Protein AF-A0A6G8NKK7-F1 (afdb_monomer)

pLDDT: mean 92.58, std 7.36, range [52.47, 98.31]

Radius of gyration: 32.77 Å; Cα contacts (8 Å, |Δi|>4): 348; chains: 1; bounding box: 70×34×85 Å

Nearest PDB structures (foldseek):
  5ayv-assembly1_A  TM=3.147E-01  e=3.232E+00  Thermococcus kodakarensis KOD1
  8xaw-assembly1_H  TM=3.037E-01  e=4.715E+00  Escherichia coli
  3o5t-assembly1_A  TM=2.235E-01  e=4.092E+00  Azospirillum brasilense
  5lqd-assembly2_B  TM=2.748E-01  e=8.309E+00  Streptomyces venezuelae ATCC 10712

Structure (mmCIF, N/CA/C/O backbone):
data_AF-A0A6G8NKK7-F1
#
_entry.id   AF-A0A6G8NKK7-F1
#
loop_
_atom_site.group_PDB
_atom_site.id
_atom_site.type_symbol
_atom_site.label_atom_id
_atom_site.label_alt_id
_atom_site.label_comp_id
_atom_site.label_asym_id
_atom_site.label_entity_id
_atom_site.label_seq_id
_atom_site.pdbx_PDB_ins_code
_atom_site.Cartn_x
_atom_site.Cartn_y
_atom_site.Cartn_z
_atom_site.occupancy
_atom_site.B_iso_or_equiv
_atom_site.auth_seq_id
_atom_site.auth_comp_id
_atom_site.auth_asym_id
_atom_site.auth_atom_id
_atom_site.pdbx_PDB_model_num
ATOM 1 N N . MET A 1 1 ? -24.166 -2.920 13.922 1.00 87.62 1 MET A N 1
ATOM 2 C CA . MET A 1 1 ? -24.428 -3.828 12.788 1.00 87.62 1 MET A CA 1
ATOM 3 C C . MET A 1 1 ? -25.656 -4.654 13.113 1.00 87.62 1 MET A C 1
ATOM 5 O O . MET A 1 1 ? -25.672 -5.313 14.141 1.00 87.62 1 MET A O 1
ATOM 9 N N . TRP A 1 2 ? -26.698 -4.577 12.292 1.00 91.25 2 TRP A N 1
ATOM 10 C CA . TRP A 1 2 ? -27.877 -5.427 12.459 1.00 91.25 2 TRP A CA 1
ATOM 11 C C . TRP A 1 2 ? -27.617 -6.794 11.827 1.00 91.25 2 TRP A C 1
ATOM 13 O O . TRP A 1 2 ? -27.140 -6.845 10.697 1.00 91.25 2 TRP A O 1
ATOM 23 N N . LEU A 1 3 ? -27.925 -7.876 12.544 1.00 91.25 3 LEU A N 1
ATOM 24 C CA . LEU A 1 3 ? -27.716 -9.249 12.066 1.00 91.25 3 LEU A CA 1
ATOM 25 C C . LEU A 1 3 ? -28.941 -9.809 11.347 1.00 91.25 3 LEU A C 1
ATOM 27 O O . LEU A 1 3 ? -28.821 -10.628 10.443 1.00 91.25 3 LEU A O 1
ATOM 31 N N . ASP A 1 4 ? -30.124 -9.369 11.762 1.00 92.25 4 ASP A N 1
ATOM 32 C CA . ASP A 1 4 ? -31.385 -9.821 11.193 1.00 92.25 4 ASP A CA 1
ATOM 33 C C . ASP A 1 4 ? -31.986 -8.761 10.247 1.00 92.25 4 ASP A C 1
ATOM 35 O O . ASP A 1 4 ? -31.618 -7.576 10.278 1.00 92.25 4 ASP A O 1
ATOM 39 N N . SER A 1 5 ? -32.945 -9.170 9.411 1.00 89.69 5 SER A N 1
ATOM 40 C CA . SER A 1 5 ? -33.712 -8.258 8.552 1.00 89.69 5 SER A CA 1
ATOM 41 C C . SER A 1 5 ? -34.546 -7.268 9.376 1.00 89.69 5 SER A C 1
ATOM 43 O O . SER A 1 5 ? -34.810 -7.474 10.561 1.00 89.69 5 SER A O 1
ATOM 45 N N . ALA A 1 6 ? -34.990 -6.179 8.744 1.00 89.75 6 ALA A N 1
ATOM 46 C CA . ALA A 1 6 ? -35.802 -5.154 9.405 1.00 89.75 6 ALA A CA 1
ATOM 47 C C . ALA A 1 6 ? -37.188 -5.652 9.869 1.00 89.75 6 ALA A C 1
ATOM 49 O O . ALA A 1 6 ? -37.829 -4.986 10.671 1.00 89.75 6 ALA A O 1
ATOM 50 N N . THR A 1 7 ? -37.646 -6.807 9.379 1.00 92.12 7 THR A N 1
ATOM 51 C CA . THR A 1 7 ? -38.979 -7.365 9.657 1.00 92.12 7 THR A CA 1
ATOM 52 C C . THR A 1 7 ? -39.020 -8.305 10.865 1.00 92.12 7 THR A C 1
ATOM 54 O O . THR A 1 7 ? -40.099 -8.758 11.234 1.00 92.12 7 THR A O 1
ATOM 57 N N . LYS A 1 8 ? -37.872 -8.648 11.464 1.00 91.00 8 LYS A N 1
ATOM 58 C CA . LYS A 1 8 ? -37.799 -9.570 12.606 1.00 91.00 8 LYS A CA 1
ATOM 59 C C . LYS A 1 8 ? -37.879 -8.812 13.934 1.00 91.00 8 LYS A C 1
ATOM 61 O O . LYS A 1 8 ? -37.201 -7.800 14.107 1.00 91.00 8 LYS A O 1
ATOM 66 N N . THR A 1 9 ? -38.649 -9.339 14.889 1.00 86.25 9 THR A N 1
ATOM 67 C CA . THR A 1 9 ? -38.815 -8.758 16.231 1.00 86.25 9 THR A CA 1
ATOM 68 C C . THR A 1 9 ? -38.711 -9.852 17.309 1.00 86.25 9 THR A C 1
ATOM 70 O O . THR A 1 9 ? -39.485 -10.805 17.248 1.00 86.25 9 THR A O 1
ATOM 73 N N . PRO A 1 10 ? -37.788 -9.745 18.289 1.00 86.69 10 PRO A N 1
ATOM 74 C CA . PRO A 1 10 ? -36.736 -8.733 18.395 1.00 86.69 10 PRO A CA 1
ATOM 75 C C . PRO A 1 10 ? -35.650 -8.911 17.324 1.00 86.69 10 PRO A C 1
ATOM 77 O O . PRO A 1 10 ? -35.399 -10.015 16.834 1.00 86.69 10 PRO A O 1
ATOM 80 N N . ARG A 1 11 ? -35.004 -7.805 16.949 1.00 90.00 11 ARG A N 1
ATOM 81 C CA . ARG A 1 11 ? -33.947 -7.788 15.935 1.00 90.00 11 ARG A CA 1
ATOM 82 C C . ARG A 1 11 ? -32.580 -7.887 16.607 1.00 90.00 11 ARG A C 1
ATOM 84 O O . ARG A 1 11 ? -32.251 -7.045 17.437 1.00 90.00 11 ARG A O 1
ATOM 91 N N . ARG A 1 12 ? -31.763 -8.869 16.221 1.00 94.06 12 ARG A N 1
ATOM 92 C CA . ARG A 1 12 ? -30.409 -9.021 16.775 1.00 94.06 12 ARG A CA 1
ATOM 93 C C . ARG A 1 12 ? -29.417 -8.056 16.142 1.00 94.06 12 ARG A C 1
ATOM 95 O O . ARG A 1 12 ? -29.517 -7.722 14.953 1.00 94.06 12 ARG A O 1
ATOM 102 N N . TRP A 1 13 ? -28.435 -7.632 16.931 1.00 94.88 13 TRP A N 1
ATOM 103 C CA . TRP A 1 13 ? -27.443 -6.650 16.517 1.00 94.88 13 TRP A CA 1
ATOM 104 C C . TRP A 1 13 ? -26.155 -6.728 17.333 1.00 94.88 13 TRP A C 1
ATOM 106 O O . TRP A 1 13 ? -26.128 -7.249 18.440 1.00 94.88 13 TRP A O 1
ATOM 116 N N . GLN A 1 14 ? -25.091 -6.176 16.760 1.00 96.19 14 GLN A N 1
ATOM 117 C CA . GLN A 1 14 ? -23.774 -6.021 17.369 1.00 96.19 14 GLN A CA 1
ATOM 118 C C . GLN A 1 14 ? -23.387 -4.542 17.383 1.00 96.19 14 GLN A C 1
ATOM 120 O O . GLN A 1 14 ? -23.687 -3.807 16.431 1.00 96.19 14 GLN A O 1
ATOM 125 N N . LEU A 1 15 ? -22.681 -4.099 18.417 1.00 95.94 15 LEU A N 1
ATOM 126 C CA . LEU A 1 15 ? -22.205 -2.727 18.562 1.00 95.94 15 LEU A CA 1
ATOM 127 C C . LEU A 1 15 ? -20.682 -2.684 18.397 1.00 95.94 15 LEU A C 1
ATOM 129 O O . LEU A 1 15 ? -19.962 -3.394 19.087 1.00 95.94 15 LEU A O 1
ATOM 133 N N . TYR A 1 16 ? -20.194 -1.825 17.500 1.00 95.12 16 TYR A N 1
ATOM 134 C CA . TYR A 1 16 ? -18.773 -1.485 17.385 1.00 95.12 16 TYR A CA 1
ATOM 135 C C . TYR A 1 16 ? -18.597 -0.015 17.764 1.00 95.12 16 TYR A C 1
ATOM 137 O O . TYR A 1 16 ? -19.047 0.875 17.042 1.00 95.12 16 TYR A O 1
ATOM 145 N N . GLN A 1 17 ? -18.003 0.241 18.927 1.00 93.69 17 GLN A N 1
ATOM 146 C CA . GLN A 1 17 ? -17.766 1.586 19.436 1.00 93.69 17 GLN A CA 1
ATOM 147 C C . GLN A 1 17 ? -16.405 2.076 18.946 1.00 93.69 17 GLN A C 1
ATOM 149 O O . GLN A 1 17 ? -15.376 1.711 19.511 1.00 93.69 17 GLN A O 1
ATOM 154 N N . CYS A 1 18 ? -16.412 2.931 17.923 1.00 93.00 18 CYS A N 1
ATOM 155 C CA . CYS A 1 18 ? -15.208 3.419 17.237 1.00 93.00 18 CYS A CA 1
ATOM 156 C C . CYS A 1 18 ? -14.839 4.867 17.616 1.00 93.00 18 CYS A C 1
ATOM 158 O O . CYS A 1 18 ? -14.336 5.627 16.788 1.00 93.00 18 CYS A O 1
ATOM 160 N N . LYS A 1 19 ? -15.134 5.293 18.852 1.00 90.44 19 LYS A N 1
ATOM 161 C CA . LYS A 1 19 ? -14.790 6.644 19.328 1.00 90.44 19 LYS A CA 1
ATOM 162 C C . LYS A 1 19 ? -13.274 6.846 19.344 1.00 90.44 19 LYS A C 1
ATOM 164 O O . LYS A 1 19 ? -12.515 5.983 19.782 1.00 90.44 19 LYS A O 1
ATOM 169 N N . HIS A 1 20 ? -12.836 8.026 18.912 1.00 90.50 20 HIS A N 1
ATOM 170 C CA . HIS A 1 20 ? -11.428 8.397 18.959 1.00 90.50 20 HIS A CA 1
ATOM 171 C C . HIS A 1 20 ? -11.041 8.854 20.373 1.00 90.50 20 HIS A C 1
ATOM 173 O O . HIS A 1 20 ? -11.401 9.949 20.804 1.00 90.50 20 HIS A O 1
ATOM 179 N N . TYR A 1 21 ? -10.301 8.009 21.092 1.00 89.88 21 TYR A N 1
ATOM 180 C CA . TYR A 1 21 ? -9.771 8.318 22.420 1.00 89.88 21 TYR A CA 1
ATOM 181 C C . TYR A 1 21 ? -8.320 8.804 22.339 1.00 89.88 21 TYR A C 1
ATOM 183 O O . TYR A 1 21 ? -7.502 8.253 21.612 1.00 89.88 21 TYR A O 1
ATOM 191 N N . ASP A 1 22 ? -7.997 9.827 23.120 1.00 91.38 22 ASP A N 1
ATOM 192 C CA . ASP A 1 22 ? -6.666 10.427 23.258 1.00 91.38 22 ASP A CA 1
ATOM 193 C C . ASP A 1 22 ? -5.630 9.493 23.912 1.00 91.38 22 ASP A C 1
ATOM 195 O O . ASP A 1 22 ? -4.437 9.568 23.607 1.00 91.38 22 ASP A O 1
ATOM 199 N N . ALA A 1 23 ? -6.079 8.583 24.775 1.00 93.75 23 ALA A N 1
ATOM 200 C CA . ALA A 1 23 ? -5.259 7.620 25.504 1.00 93.75 23 ALA A CA 1
ATOM 201 C C . ALA A 1 23 ? -5.848 6.201 25.434 1.00 93.75 23 ALA A C 1
ATOM 203 O O . ALA A 1 23 ? -6.926 5.988 24.874 1.00 93.75 23 ALA A O 1
ATOM 204 N N . LYS A 1 24 ? -5.137 5.227 26.024 1.00 94.31 24 LYS A N 1
ATOM 205 C CA . LYS A 1 24 ? -5.676 3.876 26.241 1.00 94.31 24 LYS A CA 1
ATOM 206 C C . LYS A 1 24 ? -7.017 3.971 26.963 1.00 94.31 24 LYS A C 1
ATOM 208 O O . LYS A 1 24 ? -7.142 4.701 27.949 1.00 94.31 24 LYS A O 1
ATOM 213 N N . LEU A 1 25 ? -8.014 3.247 26.468 1.00 95.94 25 LEU A N 1
ATOM 214 C CA . LEU A 1 25 ? -9.355 3.301 27.033 1.00 95.94 25 LEU A CA 1
ATOM 215 C C . LEU A 1 25 ? -9.384 2.556 28.372 1.00 95.94 25 LEU A C 1
ATOM 217 O O . LEU A 1 25 ? -9.119 1.360 28.426 1.00 95.94 25 LEU A O 1
ATOM 221 N N . GLY A 1 26 ? -9.698 3.276 29.445 1.00 96.19 26 GLY A N 1
ATOM 222 C CA . GLY A 1 26 ? -9.912 2.702 30.770 1.00 96.19 26 GLY A CA 1
ATOM 223 C C . GLY A 1 26 ? -11.383 2.708 31.174 1.00 96.19 26 GLY A C 1
ATOM 224 O O . GLY A 1 26 ? -12.221 3.357 30.536 1.00 96.19 26 GLY A O 1
ATOM 225 N N . LEU A 1 27 ? -11.673 2.041 32.292 1.00 96.56 27 LEU A N 1
ATOM 226 C CA . LEU A 1 27 ? -13.026 1.890 32.827 1.00 96.56 27 LEU A CA 1
ATOM 227 C C . LEU A 1 27 ? -13.727 3.235 33.089 1.00 96.56 27 LEU A C 1
ATOM 229 O O . LEU A 1 27 ? -14.928 3.344 32.885 1.00 96.56 27 LEU A O 1
ATOM 233 N N . SER A 1 28 ? -13.009 4.294 33.472 1.00 94.75 28 SER A N 1
ATOM 234 C CA . SER A 1 28 ? -13.619 5.610 33.728 1.00 94.75 28 SER A CA 1
ATOM 235 C C . SER A 1 28 ? -14.376 6.178 32.520 1.00 94.75 28 SER A C 1
ATOM 237 O O . SER A 1 28 ? -15.436 6.777 32.686 1.00 94.75 28 SER A O 1
ATOM 239 N N . LYS A 1 29 ? -13.856 5.967 31.303 1.00 95.31 29 LYS A N 1
ATOM 240 C CA . LYS A 1 29 ? -14.503 6.383 30.049 1.00 95.31 29 LYS A CA 1
ATOM 241 C C . LYS A 1 29 ? -15.397 5.277 29.483 1.00 95.31 29 LYS A C 1
ATOM 243 O O . LYS A 1 29 ? -16.482 5.574 28.995 1.00 95.31 29 LYS A O 1
ATOM 248 N N . ALA A 1 30 ? -14.961 4.017 29.540 1.00 96.56 30 ALA A N 1
ATOM 249 C CA . ALA A 1 30 ? -15.725 2.893 28.996 1.00 96.56 30 ALA A CA 1
ATOM 250 C C . ALA A 1 30 ? -17.005 2.604 29.794 1.00 96.56 30 ALA A C 1
ATOM 252 O O . ALA A 1 30 ? -18.051 2.355 29.201 1.00 96.56 30 ALA A O 1
ATOM 253 N N . GLY A 1 31 ? -16.947 2.725 31.121 1.00 97.06 31 GLY A N 1
ATOM 254 C CA . GLY A 1 31 ? -18.070 2.525 32.035 1.00 97.06 31 GLY A CA 1
ATOM 255 C C . GLY A 1 31 ? -19.242 3.461 31.752 1.00 97.06 31 GLY A C 1
ATOM 256 O O . GLY A 1 31 ? -20.386 3.040 31.850 1.00 97.06 31 GLY A O 1
ATOM 257 N N . ILE A 1 32 ? -18.992 4.686 31.272 1.00 96.62 32 ILE A N 1
ATOM 258 C CA . ILE A 1 32 ? -20.057 5.599 30.817 1.00 96.62 32 ILE A CA 1
ATOM 259 C C . ILE A 1 32 ? -20.840 4.988 29.648 1.00 96.62 32 ILE A C 1
ATOM 261 O O . ILE A 1 32 ? -22.063 5.093 29.585 1.00 96.62 32 ILE A O 1
ATOM 265 N N . GLU A 1 33 ? -20.146 4.354 28.706 1.00 96.88 33 GLU A N 1
ATOM 266 C CA . GLU A 1 33 ? -20.772 3.743 27.534 1.00 96.88 33 GLU A CA 1
ATOM 267 C C . GLU A 1 33 ? -21.477 2.426 27.889 1.00 96.88 33 GLU A C 1
ATOM 269 O O . GLU A 1 33 ? -22.580 2.183 27.405 1.00 96.88 33 GLU A O 1
ATOM 274 N N . ILE A 1 34 ? -20.910 1.633 28.805 1.00 97.81 34 ILE A N 1
ATOM 275 C CA . ILE A 1 34 ? -21.566 0.442 29.373 1.00 97.81 34 ILE A CA 1
ATOM 276 C C . ILE A 1 34 ? -22.843 0.847 30.124 1.00 97.81 34 ILE A C 1
ATOM 278 O O . ILE A 1 34 ? -23.904 0.272 29.893 1.00 97.81 34 ILE A O 1
ATOM 282 N N . ALA A 1 35 ? -22.778 1.878 30.971 1.00 97.69 35 ALA A N 1
ATOM 283 C CA . ALA A 1 35 ? -23.917 2.371 31.745 1.00 97.69 35 ALA A CA 1
ATOM 284 C C . ALA A 1 35 ? -25.077 2.825 30.847 1.00 97.69 35 ALA A C 1
ATOM 286 O O . ALA A 1 35 ? -26.237 2.575 31.173 1.00 97.69 35 ALA A O 1
ATOM 287 N N . LYS A 1 36 ? -24.779 3.427 29.686 1.00 96.94 36 LYS A N 1
ATOM 288 C CA . LYS A 1 36 ? -25.793 3.747 28.671 1.00 96.94 36 LYS A CA 1
ATOM 289 C C . LYS A 1 36 ? -26.481 2.491 28.152 1.00 96.94 36 LYS A C 1
ATOM 291 O O . LYS A 1 36 ? -27.705 2.457 28.146 1.00 96.94 36 LYS A O 1
ATOM 296 N N . VAL A 1 37 ? -25.730 1.460 27.763 1.00 97.06 37 VAL A N 1
ATOM 297 C CA . VAL A 1 37 ? -26.322 0.194 27.291 1.00 97.06 37 VAL A CA 1
ATOM 298 C C . VAL A 1 37 ? -27.226 -0.414 28.362 1.00 97.06 37 VAL A C 1
ATOM 300 O O . VAL A 1 37 ? -28.365 -0.773 28.073 1.00 97.06 37 VAL A O 1
ATOM 303 N N . LEU A 1 38 ? -26.761 -0.472 29.610 1.00 97.88 38 LEU A N 1
ATOM 304 C CA . LEU A 1 38 ? -27.530 -1.025 30.726 1.00 97.88 38 LEU A CA 1
ATOM 305 C C . LEU A 1 38 ? -28.823 -0.237 30.980 1.00 97.88 38 LEU A C 1
ATOM 307 O O . LEU A 1 38 ? -29.886 -0.832 31.124 1.00 97.88 38 LEU A O 1
ATOM 311 N N . TYR A 1 39 ? -28.755 1.094 30.981 1.00 97.81 39 TYR A N 1
ATOM 312 C CA . TYR A 1 39 ? -29.924 1.943 31.208 1.00 97.81 39 TYR A CA 1
ATOM 313 C C . TYR A 1 39 ? -30.940 1.876 30.059 1.00 97.81 39 TYR A C 1
ATOM 315 O O . TYR A 1 39 ? -32.130 1.684 30.293 1.00 97.81 39 TYR A O 1
ATOM 323 N N . TYR A 1 40 ? -30.490 1.994 28.811 1.00 96.94 40 TYR A N 1
ATOM 324 C CA . TYR A 1 40 ? -31.402 2.016 27.666 1.00 96.94 40 TYR A CA 1
ATOM 325 C C . TYR A 1 40 ? -32.021 0.643 27.367 1.00 96.94 40 TYR A C 1
ATOM 327 O O . TYR A 1 40 ? -33.151 0.569 26.890 1.00 96.94 40 TYR A O 1
ATOM 335 N N . THR A 1 41 ? -31.333 -0.448 27.717 1.00 96.56 41 THR A N 1
ATOM 336 C CA . THR A 1 41 ? -31.940 -1.790 27.695 1.00 96.56 41 THR A CA 1
ATOM 337 C C . THR A 1 41 ? -32.922 -2.001 28.846 1.00 96.56 41 THR A C 1
ATOM 339 O O . THR A 1 41 ? -33.916 -2.695 28.661 1.00 96.56 41 THR A O 1
ATOM 342 N N . HIS A 1 42 ? -32.695 -1.376 30.007 1.00 97.31 42 HIS A N 1
ATOM 343 C CA . HIS A 1 42 ? -33.618 -1.425 31.143 1.00 97.31 42 HIS A CA 1
ATOM 344 C C . HIS A 1 42 ? -34.960 -0.744 30.838 1.00 97.31 42 HIS A C 1
ATOM 346 O O . HIS A 1 42 ? -36.010 -1.302 31.145 1.00 97.31 42 HIS A O 1
ATOM 352 N N . ILE A 1 43 ? -34.939 0.433 30.202 1.00 96.44 43 ILE A N 1
ATOM 353 C CA . ILE A 1 43 ? -36.171 1.164 29.851 1.00 96.44 43 ILE A CA 1
ATOM 354 C C . ILE A 1 43 ? -36.845 0.647 28.570 1.00 96.44 43 ILE A C 1
ATOM 356 O O . ILE A 1 43 ? -37.926 1.111 28.219 1.00 96.44 43 ILE A O 1
ATOM 360 N N . GLY A 1 44 ? -36.223 -0.312 27.876 1.00 94.12 44 GLY A N 1
ATOM 361 C CA . GLY A 1 44 ? -36.784 -0.950 26.684 1.00 94.12 44 GLY A CA 1
ATOM 362 C C . GLY A 1 44 ? -36.612 -0.172 25.375 1.00 94.12 44 GLY A C 1
ATOM 363 O O . GLY A 1 44 ? -37.268 -0.517 24.395 1.00 94.12 44 GLY A O 1
ATOM 364 N N . ASP A 1 45 ? -35.725 0.828 25.322 1.00 93.44 45 ASP A N 1
ATOM 365 C CA . ASP A 1 45 ? -35.450 1.599 24.095 1.00 93.44 45 ASP A CA 1
ATOM 366 C C . ASP A 1 45 ? -34.841 0.715 22.993 1.00 93.44 45 ASP A C 1
ATOM 368 O O . ASP A 1 45 ? -35.098 0.909 21.803 1.00 93.44 45 ASP A O 1
ATOM 372 N N . TYR A 1 46 ? -34.028 -0.272 23.381 1.00 92.00 46 TYR A N 1
ATOM 373 C CA . TYR A 1 46 ? -33.514 -1.307 22.487 1.00 92.00 46 TYR A CA 1
ATOM 374 C C . TYR A 1 46 ? -33.177 -2.598 23.238 1.00 92.00 46 TYR A C 1
ATOM 376 O O . TYR A 1 46 ? -32.976 -2.609 24.451 1.00 92.00 46 TYR A O 1
ATOM 384 N N . THR A 1 47 ? -33.091 -3.707 22.501 1.00 94.06 47 THR A N 1
ATOM 385 C CA . THR A 1 47 ? -32.702 -5.005 23.065 1.00 94.06 47 THR A CA 1
ATOM 386 C C . THR A 1 47 ? -31.202 -5.066 23.353 1.00 94.06 47 THR A C 1
ATOM 388 O O . THR A 1 47 ? -30.431 -4.399 22.657 1.00 94.06 47 THR A O 1
ATOM 391 N N . PRO A 1 48 ? -30.754 -5.897 24.312 1.00 95.81 48 PRO A N 1
ATOM 392 C CA . PRO A 1 48 ? -29.332 -6.164 24.508 1.00 95.81 48 PRO A CA 1
ATOM 393 C C . PRO A 1 48 ? -28.640 -6.582 23.195 1.00 95.81 48 PRO A C 1
ATOM 395 O O . PRO A 1 48 ? -29.246 -7.307 22.398 1.00 95.81 48 PRO A O 1
ATOM 398 N N . PRO A 1 49 ? -27.413 -6.099 22.927 1.00 96.81 49 PRO A N 1
ATOM 399 C CA . PRO A 1 49 ? -26.644 -6.530 21.766 1.00 96.81 49 PRO A CA 1
ATOM 400 C C . PRO A 1 49 ? -26.121 -7.959 21.960 1.00 96.81 49 PRO A C 1
ATOM 402 O O . PRO A 1 49 ? -25.826 -8.368 23.076 1.00 96.81 49 PRO A O 1
ATOM 405 N N . GLU A 1 50 ? -25.916 -8.680 20.858 1.00 97.00 50 GLU A N 1
ATOM 406 C CA . GLU A 1 50 ? -25.234 -9.986 20.852 1.00 97.00 50 GLU A CA 1
ATOM 407 C C . GLU A 1 50 ? -23.747 -9.843 21.203 1.00 97.00 50 GLU A C 1
ATOM 409 O O . GLU A 1 50 ? -23.136 -10.736 21.776 1.00 97.00 50 GLU A O 1
ATOM 414 N N . SER A 1 51 ? -23.150 -8.710 20.829 1.00 97.00 51 SER A N 1
ATOM 415 C CA . SER A 1 51 ? -21.773 -8.369 21.172 1.00 97.00 51 SER A CA 1
ATOM 416 C C . SER A 1 51 ? -21.565 -6.858 21.138 1.00 97.00 51 SER A C 1
ATOM 418 O O . SER A 1 51 ? -22.127 -6.151 20.295 1.00 97.00 51 SER A O 1
ATOM 420 N N . TYR A 1 52 ? -20.705 -6.362 22.016 1.00 97.62 52 TYR A N 1
ATOM 421 C CA . TYR A 1 52 ? -20.272 -4.978 22.098 1.00 97.62 52 TYR A CA 1
ATOM 422 C C . TYR A 1 52 ? -18.743 -4.945 22.060 1.00 97.62 52 TYR A C 1
ATOM 424 O O . TYR A 1 52 ? -18.084 -5.373 23.001 1.00 97.62 52 TYR A O 1
ATOM 432 N N . TYR A 1 53 ? -18.175 -4.363 21.007 1.00 96.81 53 TYR A N 1
ATOM 433 C CA . TYR A 1 53 ? -16.734 -4.193 20.854 1.00 96.81 53 TYR A CA 1
ATOM 434 C C . TYR A 1 53 ? -16.316 -2.740 21.065 1.00 96.81 53 TYR A C 1
ATOM 436 O O . TYR A 1 53 ? -16.740 -1.845 20.330 1.00 96.81 53 TYR A O 1
ATOM 444 N N . PHE A 1 54 ? -15.413 -2.504 22.013 1.00 96.81 54 PHE A N 1
ATOM 445 C CA . PHE A 1 54 ? -14.612 -1.285 22.053 1.00 96.81 54 PHE A CA 1
ATOM 446 C C . PHE A 1 54 ? -13.503 -1.383 21.006 1.00 96.81 54 PHE A C 1
ATOM 448 O O . PHE A 1 54 ? -12.609 -2.218 21.123 1.00 96.81 54 PHE A O 1
ATOM 455 N N . VAL A 1 55 ? -13.557 -0.529 19.984 1.00 95.12 55 VAL A N 1
ATOM 456 C CA . VAL A 1 55 ? -12.577 -0.488 18.895 1.00 95.12 55 VAL A CA 1
ATOM 457 C C . VAL A 1 55 ? -11.726 0.762 19.070 1.00 95.12 55 VAL A C 1
ATOM 459 O O . VAL A 1 55 ? -12.188 1.877 18.825 1.00 95.12 55 VAL A O 1
ATOM 462 N N . THR A 1 56 ? -10.483 0.599 19.528 1.00 90.81 56 THR A N 1
ATOM 463 C CA . THR A 1 56 ? -9.591 1.729 19.825 1.00 90.81 56 THR A CA 1
ATOM 464 C C . THR A 1 56 ? -8.222 1.535 19.178 1.00 90.81 56 THR A C 1
ATOM 466 O O . THR A 1 56 ? -7.719 0.422 19.065 1.00 90.81 56 THR A O 1
ATOM 469 N N . HIS A 1 57 ? -7.579 2.633 18.770 1.00 88.06 57 HIS A N 1
ATOM 470 C CA . HIS A 1 57 ? -6.264 2.570 18.121 1.00 88.06 57 HIS A CA 1
ATOM 471 C C . HIS A 1 57 ? -5.098 2.404 19.115 1.00 88.06 57 HIS A C 1
ATOM 473 O O . HIS A 1 57 ? -4.022 1.962 18.727 1.00 88.06 57 HIS A O 1
ATOM 479 N N . LYS A 1 58 ? -5.297 2.743 20.400 1.00 90.38 58 LYS A N 1
ATOM 480 C CA . LYS A 1 58 ? -4.293 2.581 21.477 1.00 90.38 58 LYS A CA 1
ATOM 481 C C . LYS A 1 58 ? -4.534 1.352 22.362 1.00 90.38 58 LYS A C 1
ATOM 483 O O . LYS A 1 58 ? -3.745 1.109 23.275 1.00 90.38 58 LYS A O 1
ATOM 488 N N . GLY A 1 59 ? -5.604 0.5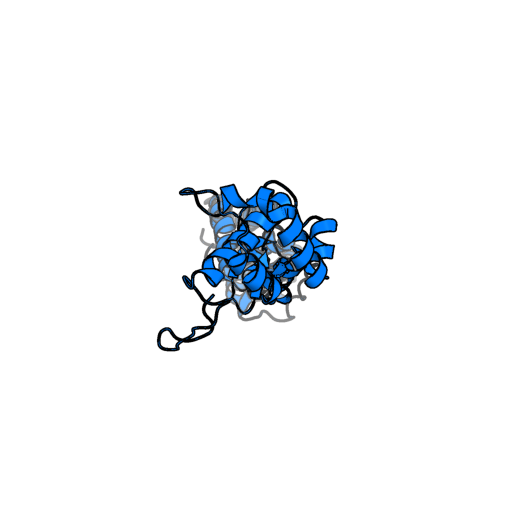98 22.115 1.00 92.38 59 GLY A N 1
ATOM 489 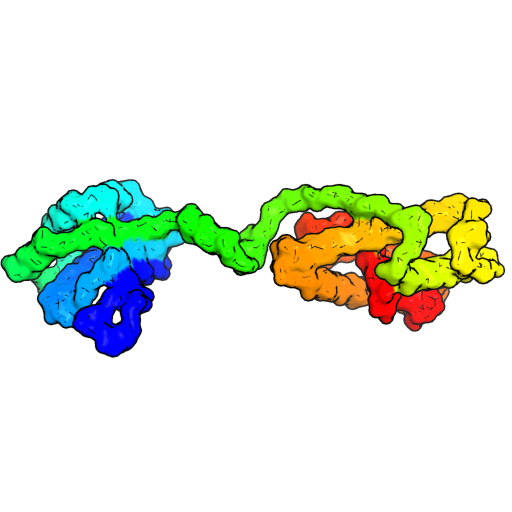C CA . GLY A 1 59 ? -6.064 -0.484 22.984 1.00 92.38 59 GLY A CA 1
ATOM 490 C C . GLY A 1 59 ? -6.745 0.017 24.264 1.00 92.38 59 GLY A C 1
ATOM 491 O O . GLY A 1 59 ? -7.111 1.195 24.400 1.00 92.38 59 GLY A O 1
ATOM 492 N N . VAL A 1 60 ? -6.922 -0.900 25.209 1.00 94.50 60 VAL A N 1
ATOM 493 C CA . VAL A 1 60 ? -7.468 -0.639 26.549 1.00 94.50 60 VAL A CA 1
ATOM 494 C C . VAL A 1 60 ? -6.364 -0.661 27.611 1.00 94.50 60 VAL A C 1
ATOM 496 O O . VAL A 1 60 ? -5.241 -1.104 27.358 1.00 94.50 60 VAL A O 1
ATOM 499 N N . THR A 1 61 ? -6.640 -0.130 28.801 1.00 96.06 61 THR A N 1
ATOM 500 C CA . THR A 1 61 ? -5.742 -0.284 29.956 1.00 96.06 61 THR A CA 1
ATOM 501 C C . THR A 1 61 ? -5.802 -1.719 30.482 1.00 96.06 61 THR A C 1
ATOM 503 O O . THR A 1 61 ? -6.871 -2.321 30.453 1.00 96.06 61 THR A O 1
ATOM 506 N N . SER A 1 62 ? -4.697 -2.253 31.017 1.00 95.50 62 SER A N 1
ATOM 507 C CA . SER A 1 62 ? -4.676 -3.627 31.555 1.00 95.50 62 SER A CA 1
ATOM 508 C C . SER A 1 62 ? -5.768 -3.878 32.603 1.00 95.50 62 SER A C 1
ATOM 510 O O . SER A 1 62 ? -6.523 -4.820 32.413 1.00 95.50 62 SER A O 1
ATOM 512 N N . PRO A 1 63 ? -6.001 -2.986 33.592 1.00 97.00 63 PRO A N 1
ATOM 513 C CA . PRO A 1 63 ? -7.084 -3.197 34.556 1.00 97.00 63 PRO A CA 1
ATOM 514 C C . PRO A 1 63 ? -8.479 -3.260 33.926 1.00 97.00 63 PRO A C 1
ATOM 516 O O . PRO A 1 63 ? -9.368 -3.909 34.459 1.00 97.00 63 PRO A O 1
ATOM 519 N N . PHE A 1 64 ? -8.702 -2.560 32.807 1.00 96.88 64 PHE A N 1
ATOM 520 C CA . PHE A 1 64 ? -9.987 -2.646 32.118 1.00 96.88 64 PHE A CA 1
ATOM 521 C C . PHE A 1 64 ? -10.084 -3.917 31.269 1.00 96.88 64 PHE A C 1
ATOM 523 O O . PHE A 1 64 ? -11.157 -4.505 31.207 1.00 96.88 64 PHE A O 1
ATOM 530 N N . GLN A 1 65 ? -8.977 -4.368 30.672 1.00 96.50 65 GLN A N 1
ATOM 531 C CA . GLN A 1 65 ? -8.922 -5.668 30.005 1.00 96.50 65 GLN A CA 1
ATOM 532 C C . GLN A 1 65 ? -9.244 -6.805 30.983 1.00 96.50 65 GLN A C 1
ATOM 534 O O . GLN A 1 65 ? -10.119 -7.608 30.685 1.00 96.50 65 GLN A O 1
ATOM 539 N N . ASP A 1 66 ? -8.646 -6.798 32.177 1.00 97.62 66 ASP A N 1
ATOM 540 C CA . ASP A 1 66 ? -8.901 -7.811 33.211 1.00 97.62 66 ASP A CA 1
ATOM 541 C C . ASP A 1 66 ? -10.392 -7.877 33.599 1.00 97.62 66 ASP A C 1
ATOM 543 O O . ASP A 1 66 ? -10.929 -8.950 33.865 1.00 97.62 66 ASP A O 1
ATOM 547 N N . LEU A 1 67 ? -11.087 -6.731 33.606 1.00 97.88 67 LEU A N 1
ATOM 548 C CA . LEU A 1 67 ? -12.531 -6.676 33.847 1.00 97.88 67 LEU A CA 1
ATOM 549 C C . LEU A 1 67 ? -13.344 -7.229 32.669 1.00 97.88 67 LEU A C 1
ATOM 551 O O . LEU A 1 67 ? -14.328 -7.925 32.897 1.00 97.88 67 LEU A O 1
ATOM 555 N N . LEU A 1 68 ? -12.955 -6.939 31.425 1.00 97.19 68 LEU A N 1
ATOM 556 C CA . LEU A 1 68 ? -13.615 -7.503 30.240 1.00 97.19 68 LEU A CA 1
ATOM 557 C C . LEU A 1 68 ? -13.465 -9.031 30.188 1.00 97.19 68 LEU A C 1
ATOM 559 O O . LEU A 1 68 ? -14.413 -9.726 29.835 1.00 97.19 68 LEU A O 1
ATOM 563 N N . ASP A 1 69 ? -12.311 -9.547 30.613 1.00 97.06 69 ASP A N 1
ATOM 564 C CA . ASP A 1 69 ? -12.031 -10.985 30.673 1.00 97.06 69 ASP A CA 1
ATOM 565 C C . ASP A 1 69 ? -12.727 -11.675 31.867 1.00 97.06 69 ASP A C 1
ATOM 567 O O . ASP A 1 69 ? -12.862 -12.900 31.892 1.00 97.06 69 ASP A O 1
ATOM 571 N N . ALA A 1 70 ? -13.222 -10.899 32.840 1.00 97.69 70 ALA A N 1
ATOM 572 C CA . ALA A 1 70 ? -13.965 -11.370 34.007 1.00 97.69 70 ALA A CA 1
ATOM 573 C C . ALA A 1 70 ? -15.346 -10.679 34.126 1.00 97.69 70 ALA A C 1
ATOM 575 O O . ALA A 1 70 ? -15.524 -9.793 34.972 1.00 97.69 70 ALA A O 1
ATOM 576 N N . PRO A 1 71 ? -16.363 -11.109 33.347 1.00 97.00 71 PRO A N 1
ATOM 577 C CA . PRO A 1 71 ? -17.672 -10.448 33.267 1.00 97.00 71 PRO A CA 1
ATOM 578 C C . PRO A 1 71 ? -18.370 -10.194 34.611 1.00 97.00 71 PRO A C 1
ATOM 580 O O . PRO A 1 71 ? -18.973 -9.139 34.808 1.00 97.00 71 PRO A O 1
ATOM 583 N N . GLU A 1 72 ? -18.264 -11.123 35.566 1.00 97.81 72 GLU A N 1
ATOM 584 C CA . GLU A 1 72 ? -18.836 -10.946 36.910 1.00 97.81 72 GLU A CA 1
ATOM 585 C C . GLU A 1 72 ? -18.116 -9.854 37.716 1.00 97.81 72 GLU A C 1
ATOM 587 O O . GLU A 1 72 ? -18.753 -9.092 38.446 1.00 97.81 72 GLU A O 1
ATOM 592 N N . SER A 1 73 ? -16.798 -9.717 37.553 1.00 97.81 73 SER A N 1
ATOM 593 C CA . SER A 1 73 ? -16.030 -8.626 38.161 1.00 97.81 73 SER A CA 1
ATOM 594 C C . SER A 1 73 ? -16.436 -7.281 37.567 1.00 97.81 73 SER A C 1
ATOM 596 O O . SER A 1 73 ? -16.684 -6.339 38.317 1.00 97.81 73 SER A O 1
ATOM 598 N N . LEU A 1 74 ? -16.589 -7.194 36.240 1.00 98.25 74 LEU A N 1
ATOM 599 C CA . LEU A 1 74 ? -17.069 -5.980 35.572 1.00 98.25 74 LEU A CA 1
ATOM 600 C C . LEU A 1 74 ? -18.479 -5.596 36.030 1.00 98.25 74 LEU A C 1
ATOM 602 O O . LEU A 1 74 ? -18.728 -4.428 36.322 1.00 98.25 74 LEU A O 1
ATOM 606 N N . LYS A 1 75 ? -19.390 -6.566 36.142 1.00 98.31 75 LYS A N 1
ATOM 607 C CA . LYS A 1 75 ? -20.748 -6.354 36.660 1.00 98.31 75 LYS A CA 1
ATOM 608 C C . LYS A 1 75 ? -20.728 -5.745 38.063 1.00 98.31 75 LYS A C 1
ATOM 610 O O . LYS A 1 75 ? -21.381 -4.728 38.304 1.00 98.31 75 LYS A O 1
ATOM 615 N N . ASN A 1 76 ? -19.958 -6.334 38.977 1.00 97.69 76 ASN A N 1
ATOM 616 C CA . ASN A 1 76 ? -19.829 -5.837 40.347 1.00 97.69 76 ASN A CA 1
ATOM 617 C C . ASN A 1 76 ? -19.215 -4.435 40.387 1.00 97.69 76 ASN A C 1
ATOM 619 O O . ASN A 1 76 ? -19.739 -3.551 41.069 1.00 97.69 76 ASN A O 1
ATOM 623 N N . GLU A 1 77 ? -18.159 -4.209 39.609 1.00 97.56 77 GLU A N 1
ATOM 624 C CA . GLU A 1 77 ? -17.493 -2.913 39.524 1.00 97.56 77 GLU A CA 1
ATOM 625 C C . GLU A 1 77 ? -18.445 -1.829 39.001 1.00 97.56 77 GLU A C 1
ATOM 627 O O . GLU A 1 77 ? -18.501 -0.736 39.563 1.00 97.56 77 GLU A O 1
ATOM 632 N N . MET A 1 78 ? -19.272 -2.135 37.994 1.00 97.88 78 MET A N 1
ATOM 633 C CA . MET A 1 78 ? -20.285 -1.212 37.468 1.00 97.88 78 MET A CA 1
ATOM 634 C C . MET A 1 78 ? -21.341 -0.830 38.511 1.00 97.88 78 MET A C 1
ATOM 636 O O . MET A 1 78 ? -21.785 0.317 38.530 1.00 97.88 78 MET A O 1
ATOM 640 N N . ILE A 1 79 ? -21.737 -1.757 39.389 1.00 97.25 79 ILE A N 1
ATOM 641 C CA . ILE A 1 79 ? -22.668 -1.474 40.493 1.00 97.25 79 ILE A CA 1
ATOM 642 C C . ILE A 1 79 ? -22.006 -0.559 41.529 1.00 97.25 79 ILE A C 1
ATOM 644 O O . ILE A 1 79 ? -22.612 0.426 41.951 1.00 97.25 79 ILE A O 1
ATOM 648 N N . VAL A 1 80 ? -20.767 -0.863 41.927 1.00 96.81 80 VAL A N 1
ATOM 649 C CA . VAL A 1 80 ? -20.013 -0.085 42.926 1.00 96.81 80 VAL A CA 1
ATOM 650 C C . VAL A 1 80 ? -19.744 1.337 42.431 1.00 96.81 80 VAL A C 1
ATOM 652 O O . VAL A 1 80 ? -19.903 2.304 43.176 1.00 96.81 80 VAL A O 1
ATOM 655 N N . THR A 1 81 ? -19.376 1.478 41.159 1.00 95.81 81 THR A N 1
ATOM 656 C CA . THR A 1 81 ? -18.956 2.752 40.560 1.00 95.81 81 THR A CA 1
ATOM 657 C C . THR A 1 81 ? -20.075 3.498 39.832 1.00 95.81 81 THR A C 1
ATOM 659 O O . THR A 1 81 ? -19.826 4.575 39.287 1.00 95.81 81 THR A O 1
ATOM 662 N N . TRP A 1 82 ? -21.322 3.007 39.876 1.00 97.25 82 TRP A N 1
ATOM 663 C CA . TRP A 1 82 ? -22.458 3.555 39.119 1.00 97.25 82 TRP A CA 1
ATOM 664 C C . TRP A 1 82 ? -22.621 5.073 39.256 1.00 97.25 82 TRP A C 1
ATOM 666 O O . TRP A 1 82 ? -22.828 5.788 38.272 1.00 97.25 82 TRP A O 1
ATOM 676 N N . ASN A 1 83 ? -22.484 5.591 40.480 1.00 94.50 83 ASN A N 1
ATOM 677 C CA . ASN A 1 83 ? -22.648 7.017 40.763 1.00 94.50 83 ASN A CA 1
ATOM 678 C C . ASN A 1 83 ? -21.676 7.895 39.956 1.00 94.50 83 ASN A C 1
ATOM 680 O O . ASN A 1 83 ? -22.056 8.998 39.560 1.00 94.50 83 ASN A O 1
ATOM 684 N N . SER A 1 84 ? -20.479 7.396 39.635 1.00 94.62 84 SER A N 1
ATOM 685 C CA . SER A 1 84 ? -19.489 8.090 38.802 1.00 94.62 84 SER A CA 1
ATOM 686 C C . SER A 1 84 ? -19.926 8.230 37.339 1.00 94.62 84 SER A C 1
ATOM 688 O O . SER A 1 84 ? -19.475 9.146 36.655 1.00 94.62 84 SER A O 1
ATOM 690 N N . TYR A 1 85 ? -20.822 7.362 36.858 1.00 95.19 85 TYR A N 1
ATOM 691 C CA . TYR A 1 85 ? -21.322 7.362 35.477 1.00 95.19 85 TYR A CA 1
ATOM 692 C C . TYR A 1 85 ? -22.712 7.980 35.334 1.00 95.19 85 TYR A C 1
ATOM 694 O O . TYR A 1 85 ? -23.032 8.507 34.271 1.00 95.19 85 TYR A O 1
ATOM 702 N N . SER A 1 86 ? -23.514 7.956 36.402 1.00 92.12 86 SER A N 1
ATOM 703 C CA . SER A 1 86 ? -24.931 8.355 36.448 1.00 92.12 86 SER A CA 1
ATOM 704 C C . SER A 1 86 ? -25.277 9.674 35.738 1.00 92.12 86 SER A C 1
ATOM 706 O O . SER A 1 86 ? -26.322 9.777 35.098 1.00 92.12 86 SER A O 1
ATOM 708 N N . LYS A 1 87 ? -24.390 10.675 35.815 1.00 93.31 87 LYS A N 1
ATOM 709 C CA . LYS A 1 87 ? -24.560 12.011 35.212 1.00 93.31 87 LYS A CA 1
ATOM 710 C C . LYS A 1 87 ? -24.233 12.072 33.719 1.00 93.31 87 LYS A C 1
ATOM 712 O O . LYS A 1 87 ? -24.602 13.029 33.053 1.00 93.31 87 LYS A O 1
ATOM 717 N N . ALA A 1 88 ? -23.490 11.094 33.205 1.00 94.00 88 ALA A N 1
ATOM 718 C CA . ALA A 1 88 ? -22.991 11.064 31.830 1.00 94.00 88 ALA A CA 1
ATOM 719 C C . ALA A 1 88 ? -23.798 10.121 30.915 1.00 94.00 88 ALA A C 1
ATOM 721 O O . ALA A 1 88 ? -23.482 9.998 29.728 1.00 94.00 88 ALA A O 1
ATOM 722 N N . ILE A 1 89 ? -24.829 9.458 31.454 1.00 93.38 89 ILE A N 1
ATOM 723 C CA . ILE A 1 89 ? -25.728 8.575 30.698 1.00 93.38 89 ILE A CA 1
ATOM 724 C C . ILE A 1 89 ? -26.608 9.400 29.751 1.00 93.38 89 ILE A C 1
ATOM 726 O O . ILE A 1 89 ? -26.656 9.116 28.555 1.00 93.38 89 ILE A O 1
ATOM 730 N N . THR A 1 90 ? -27.237 10.455 30.271 1.00 91.81 90 THR A N 1
ATOM 731 C CA . THR A 1 90 ? -28.088 11.394 29.528 1.00 91.81 90 THR A CA 1
ATOM 732 C C . THR A 1 90 ? -27.822 12.823 29.992 1.00 91.81 90 THR A C 1
ATOM 734 O O . THR A 1 90 ? -27.419 13.047 31.128 1.00 91.81 90 THR A O 1
ATOM 737 N N . SER A 1 91 ? -28.060 13.807 29.125 1.00 89.00 91 SER A N 1
ATOM 738 C CA . SER A 1 91 ? -27.943 15.226 29.482 1.00 89.00 91 SER A CA 1
ATOM 739 C C . SER A 1 91 ? -29.143 15.759 30.272 1.00 89.00 91 SER A C 1
ATOM 741 O O . SER A 1 91 ? -29.102 16.897 30.731 1.00 89.00 91 SER A O 1
ATOM 743 N N . LYS A 1 92 ? -30.229 14.981 30.381 1.00 91.31 92 LYS A N 1
ATOM 744 C CA . LYS A 1 92 ? -31.503 15.428 30.967 1.00 91.31 92 LYS A CA 1
ATOM 745 C C . LYS A 1 92 ? -31.517 15.361 32.491 1.00 91.31 92 LYS A C 1
ATOM 747 O O . LYS A 1 92 ? -32.029 16.267 33.136 1.00 91.31 92 LYS A O 1
ATOM 752 N N . GLU A 1 93 ? -30.979 14.287 33.054 1.00 91.62 93 GLU A N 1
ATOM 753 C CA . GLU A 1 93 ? -31.055 14.010 34.484 1.00 91.62 93 GLU A CA 1
ATOM 754 C C . GLU A 1 93 ? -29.932 13.071 34.938 1.00 91.62 93 GLU A C 1
ATOM 756 O O . GLU A 1 93 ? -29.240 12.453 34.129 1.00 91.62 93 GLU A O 1
ATOM 761 N N . THR A 1 94 ? -29.752 12.970 36.255 1.00 94.69 94 THR A N 1
ATOM 762 C CA . THR A 1 94 ? -28.826 12.007 36.860 1.00 94.69 94 THR A CA 1
ATOM 763 C C . THR A 1 94 ? -29.556 10.699 37.124 1.00 94.69 94 THR A C 1
ATOM 765 O O . THR A 1 94 ? -30.513 10.673 37.894 1.00 94.69 94 THR A O 1
ATOM 768 N N . ILE A 1 95 ? -29.077 9.606 36.535 1.00 96.00 95 ILE A N 1
ATOM 769 C CA . ILE A 1 95 ? -29.715 8.293 36.670 1.00 96.00 95 ILE A CA 1
ATOM 770 C C . ILE A 1 95 ? -29.241 7.605 37.953 1.00 96.00 95 ILE A C 1
ATOM 772 O O . ILE A 1 95 ? -28.162 7.005 37.996 1.00 96.00 95 ILE A O 1
ATOM 776 N N . ALA A 1 96 ? -30.045 7.696 39.011 1.00 95.25 96 ALA A N 1
ATOM 777 C CA . ALA A 1 96 ? -29.790 6.985 40.260 1.00 95.25 96 ALA A CA 1
ATOM 778 C C . ALA A 1 96 ? -29.879 5.460 40.068 1.00 95.25 96 ALA A C 1
ATOM 780 O O . ALA A 1 96 ? -30.665 4.965 39.260 1.00 95.25 96 ALA A O 1
ATOM 781 N N . LEU A 1 97 ? -29.091 4.709 40.841 1.00 96.62 97 LEU A N 1
ATOM 782 C CA . LEU A 1 97 ? -29.155 3.248 40.846 1.00 96.62 97 LEU A CA 1
ATOM 783 C C . LEU A 1 97 ? -30.386 2.778 41.636 1.00 96.62 97 LEU A C 1
ATOM 785 O O . LEU A 1 97 ? -30.289 2.487 42.829 1.00 96.62 97 LEU A O 1
ATOM 789 N N . SER A 1 98 ? -31.550 2.745 40.984 1.00 96.56 98 SER A N 1
ATOM 790 C CA . SER A 1 98 ? -32.780 2.222 41.587 1.00 96.56 98 SER A CA 1
ATOM 791 C C . SER A 1 98 ? -32.695 0.707 41.822 1.00 96.56 98 SER A C 1
ATOM 793 O O . SER A 1 98 ? -31.810 0.026 41.292 1.00 96.56 98 SER A O 1
ATOM 795 N N . ALA A 1 99 ? -33.619 0.161 42.616 1.00 97.38 99 ALA A N 1
ATOM 796 C CA . ALA A 1 99 ? -33.676 -1.277 42.873 1.00 97.38 99 ALA A CA 1
ATOM 797 C C . ALA A 1 99 ? -33.937 -2.078 41.584 1.00 97.38 99 ALA A C 1
ATOM 799 O O . ALA A 1 99 ? -33.328 -3.126 41.372 1.00 97.38 99 ALA A O 1
ATOM 800 N N . GLU A 1 100 ? -34.784 -1.552 40.700 1.00 97.62 100 GLU A N 1
ATOM 801 C CA . GLU A 1 100 ? -35.163 -2.157 39.423 1.00 97.62 100 GLU A CA 1
ATOM 802 C C . GLU A 1 100 ? -33.992 -2.147 38.439 1.00 97.62 100 GLU A C 1
ATOM 804 O O . GLU A 1 100 ? -33.673 -3.179 37.848 1.00 97.62 100 GLU A O 1
ATOM 809 N N . LEU A 1 101 ? -33.296 -1.012 38.310 1.00 97.56 101 LEU A N 1
ATOM 810 C CA . LEU A 1 101 ? -32.117 -0.912 37.452 1.00 97.56 101 LEU A CA 1
ATOM 811 C C . LEU A 1 101 ? -30.984 -1.799 37.971 1.00 97.56 101 LEU A C 1
ATOM 813 O O . LEU A 1 101 ? -30.323 -2.482 37.192 1.00 97.56 101 LEU A O 1
ATOM 817 N N . LYS A 1 102 ? -30.784 -1.855 39.291 1.00 98.00 102 LYS A N 1
ATOM 818 C CA . LYS A 1 102 ? -29.813 -2.770 39.897 1.00 98.00 102 LYS A CA 1
ATOM 819 C C . LYS A 1 102 ? -30.154 -4.232 39.600 1.00 98.00 102 LYS A C 1
ATOM 821 O O . LYS A 1 102 ? -29.253 -4.994 39.262 1.00 98.00 102 LYS A O 1
ATOM 826 N N . ALA A 1 103 ? -31.427 -4.623 39.687 1.00 98.00 103 ALA A N 1
ATOM 827 C CA . ALA A 1 103 ? -31.870 -5.970 39.329 1.00 98.00 103 ALA A CA 1
ATOM 828 C C . ALA A 1 103 ? -31.645 -6.272 37.837 1.00 98.00 103 ALA A C 1
ATOM 830 O O . ALA A 1 103 ? -31.189 -7.363 37.500 1.00 98.00 103 ALA A O 1
ATOM 831 N N . HIS A 1 104 ? -31.887 -5.299 36.953 1.00 98.00 104 HIS A N 1
ATOM 832 C CA . HIS A 1 104 ? -31.580 -5.422 35.525 1.00 98.00 104 HIS A CA 1
ATOM 833 C C . HIS A 1 104 ? -30.089 -5.656 35.281 1.00 98.00 104 HIS A C 1
ATOM 835 O O . HIS A 1 104 ? -29.731 -6.601 34.590 1.00 98.00 104 HIS A O 1
ATOM 841 N N . ILE A 1 105 ? -29.216 -4.853 35.898 1.00 97.88 105 ILE A N 1
ATOM 842 C CA . ILE A 1 105 ? -27.757 -4.993 35.772 1.00 97.88 105 ILE A CA 1
ATOM 843 C C . ILE A 1 105 ? -27.288 -6.363 36.272 1.00 97.88 105 ILE A C 1
ATOM 845 O O . ILE A 1 105 ? -26.459 -6.997 35.626 1.00 97.88 105 ILE A O 1
ATOM 849 N N . LEU A 1 106 ? -27.826 -6.846 37.395 1.00 97.69 106 LEU A N 1
ATOM 850 C CA . LEU A 1 106 ? -27.461 -8.157 37.942 1.00 97.69 106 LEU A CA 1
ATOM 851 C C . LEU A 1 106 ? -27.826 -9.316 36.999 1.00 97.69 106 LEU A C 1
ATOM 853 O O . LEU A 1 106 ? -27.075 -10.290 36.921 1.00 97.69 106 LEU A O 1
ATOM 857 N N . ASN A 1 107 ? -28.935 -9.180 36.267 1.00 97.38 107 ASN A N 1
ATOM 858 C CA . ASN A 1 107 ? -29.421 -10.158 35.290 1.00 97.38 107 ASN A CA 1
ATOM 859 C C . ASN A 1 107 ? -28.845 -9.962 33.877 1.00 97.38 107 ASN A C 1
ATOM 861 O O . ASN A 1 107 ? -29.056 -10.813 33.014 1.00 97.38 107 ASN A O 1
ATOM 865 N N . PHE A 1 108 ? -28.155 -8.850 33.617 1.00 98.06 108 PHE A N 1
ATOM 866 C CA . PHE A 1 108 ? -27.567 -8.569 32.315 1.00 98.06 108 PHE A CA 1
ATOM 867 C C . PHE A 1 108 ? -26.349 -9.469 32.074 1.00 98.06 108 PHE A C 1
ATOM 869 O O . PHE A 1 108 ? -25.530 -9.686 32.973 1.00 98.06 108 PHE A O 1
ATOM 876 N N . ASP A 1 109 ? -26.206 -9.968 30.848 1.00 97.62 109 ASP A N 1
ATOM 877 C CA . ASP A 1 109 ? -25.032 -10.736 30.443 1.00 97.62 109 ASP A CA 1
ATOM 878 C C . ASP A 1 109 ? -23.873 -9.792 30.099 1.00 97.62 109 ASP A C 1
ATOM 880 O O . ASP A 1 109 ? -23.883 -9.106 29.079 1.00 97.62 109 ASP A O 1
ATOM 884 N N . PHE A 1 110 ? -22.864 -9.741 30.967 1.00 98.25 110 PHE A N 1
ATOM 885 C CA . PHE A 1 110 ? -21.688 -8.895 30.772 1.00 98.25 110 PHE A CA 1
ATOM 886 C C . PHE A 1 110 ? -20.647 -9.493 29.818 1.00 98.25 110 PHE A C 1
ATOM 888 O O . PHE A 1 110 ? -19.745 -8.767 29.402 1.00 98.25 110 PHE A O 1
ATOM 895 N N . SER A 1 111 ? -20.775 -10.767 29.424 1.00 97.88 111 SER A N 1
ATOM 896 C CA . SER A 1 111 ? -19.848 -11.406 28.477 1.00 97.88 111 SER A CA 1
ATOM 897 C C . SER A 1 111 ? -19.937 -10.820 27.063 1.00 97.88 111 SER A C 1
ATOM 899 O O . SER A 1 111 ? -19.037 -11.011 26.248 1.00 97.88 111 SER A O 1
ATOM 901 N N . VAL A 1 112 ? -20.983 -10.034 26.785 1.00 97.56 112 VAL A N 1
ATOM 902 C CA . VAL A 1 112 ? -21.146 -9.328 25.511 1.00 97.56 112 VAL A CA 1
ATOM 903 C C . VAL A 1 112 ? -20.103 -8.227 25.310 1.00 97.56 112 VAL A C 1
ATOM 905 O O . VAL A 1 112 ? -19.857 -7.842 24.168 1.00 97.56 112 VAL A O 1
ATOM 908 N N . PHE A 1 113 ? -19.510 -7.678 26.379 1.00 98.25 113 PHE A N 1
ATOM 909 C CA . PHE A 1 113 ? -18.546 -6.582 26.283 1.00 98.25 113 PHE A CA 1
ATOM 910 C C . PHE A 1 113 ? -17.131 -7.112 26.055 1.00 98.25 113 PHE A C 1
ATOM 912 O O . PHE A 1 113 ? -16.576 -7.817 26.887 1.00 98.25 113 PHE A O 1
ATOM 919 N N . ALA A 1 114 ? -16.512 -6.688 24.958 1.00 96.94 114 ALA A N 1
ATOM 920 C CA . ALA A 1 114 ? -15.140 -7.026 24.614 1.00 96.94 114 AL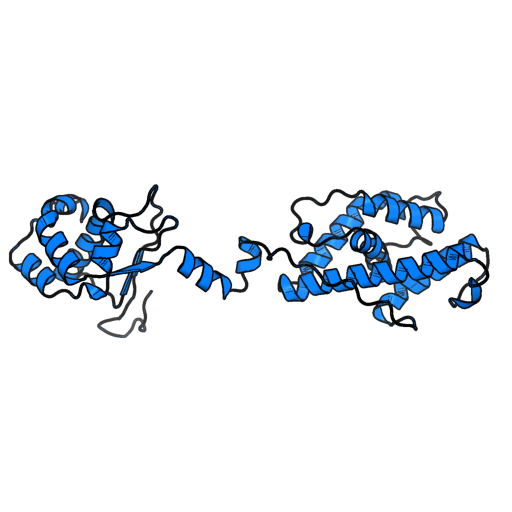A A CA 1
ATOM 921 C C . ALA A 1 114 ? -14.390 -5.808 24.059 1.00 96.94 114 ALA A C 1
ATOM 923 O O . ALA A 1 114 ? -14.982 -4.832 23.589 1.00 96.94 114 ALA A O 1
ATOM 924 N N . ALA A 1 115 ? -13.062 -5.867 24.079 1.00 95.31 115 ALA A N 1
ATOM 925 C CA . ALA A 1 115 ? -12.206 -4.918 23.382 1.00 95.31 115 ALA A CA 1
ATOM 926 C C . ALA A 1 115 ? -11.590 -5.596 22.162 1.00 95.31 115 ALA A C 1
ATOM 928 O O . ALA A 1 115 ? -11.144 -6.737 22.233 1.00 95.31 115 ALA A O 1
ATOM 929 N N . LYS A 1 116 ? -11.552 -4.878 21.043 1.00 91.81 116 LYS A N 1
ATOM 930 C CA . LYS A 1 116 ? -10.854 -5.325 19.844 1.00 91.81 116 LYS A CA 1
ATOM 931 C C . LYS A 1 116 ? -9.477 -4.690 19.823 1.00 91.81 116 LYS A C 1
ATOM 933 O O . LYS A 1 116 ? -9.369 -3.464 19.728 1.00 91.81 116 LYS A O 1
ATOM 938 N N . GLN A 1 117 ? -8.438 -5.508 19.964 1.00 83.12 117 GLN A N 1
ATOM 939 C CA . GLN A 1 117 ? -7.081 -4.993 20.059 1.00 83.12 117 GLN A CA 1
ATOM 940 C C . GLN A 1 117 ? -6.597 -4.493 18.692 1.00 83.12 117 GLN A C 1
ATOM 942 O O . GLN A 1 117 ? -7.023 -5.006 17.652 1.00 83.12 117 GLN A O 1
ATOM 947 N N . PRO A 1 118 ? -5.674 -3.514 18.657 1.00 86.12 118 PRO A N 1
ATOM 948 C CA . PRO A 1 118 ? -5.128 -3.009 17.402 1.00 86.12 118 PRO A CA 1
ATOM 949 C C . PRO A 1 118 ? -4.564 -4.102 16.484 1.00 86.12 118 PRO A C 1
ATOM 951 O O . PRO A 1 118 ? -4.726 -4.007 15.272 1.00 86.12 118 PRO A O 1
ATOM 954 N N . HIS A 1 119 ? -3.951 -5.159 17.032 1.00 86.44 119 HIS A N 1
ATOM 955 C CA . HIS A 1 119 ? -3.424 -6.256 16.213 1.00 86.44 119 HIS A CA 1
ATOM 956 C C . HIS A 1 119 ? -4.525 -7.051 15.500 1.00 86.44 119 HIS A C 1
ATOM 958 O O . HIS A 1 119 ? -4.316 -7.463 14.365 1.00 86.44 119 HIS A O 1
ATOM 964 N N . ASP A 1 120 ? -5.699 -7.223 16.115 1.00 88.31 120 ASP A N 1
ATOM 965 C CA . ASP A 1 120 ? -6.828 -7.924 15.494 1.00 88.31 120 ASP A CA 1
ATOM 966 C C . ASP A 1 120 ? -7.398 -7.099 14.346 1.00 88.31 120 ASP A C 1
ATOM 968 O O . ASP A 1 120 ? -7.685 -7.625 13.275 1.00 88.31 120 ASP A O 1
ATOM 972 N N . LEU A 1 121 ? -7.487 -5.778 14.536 1.00 89.25 121 LEU A N 1
ATOM 973 C CA . LEU A 1 121 ? -7.888 -4.855 13.474 1.00 89.25 121 LEU A CA 1
ATOM 974 C C . LEU A 1 121 ? -6.919 -4.908 12.294 1.00 89.25 121 LEU A C 1
ATOM 976 O O . LEU A 1 121 ? -7.356 -4.924 11.147 1.00 89.25 121 LEU A O 1
ATOM 980 N N . LEU A 1 122 ? -5.612 -4.950 12.566 1.00 89.38 122 LEU A N 1
ATOM 981 C CA . LEU A 1 122 ? -4.596 -5.072 11.524 1.00 89.38 122 LEU A CA 1
ATOM 982 C C . LEU A 1 122 ? -4.678 -6.424 10.811 1.00 89.38 122 LEU A C 1
ATOM 984 O O . LEU A 1 122 ? -4.608 -6.451 9.583 1.00 89.38 122 LEU A O 1
ATOM 988 N N . ALA A 1 123 ? -4.866 -7.519 11.552 1.00 90.44 123 ALA A N 1
ATOM 989 C CA . ALA A 1 123 ? -5.003 -8.861 10.996 1.00 90.44 123 ALA A CA 1
ATOM 990 C C . ALA A 1 123 ? -6.247 -8.988 10.105 1.00 90.44 123 ALA A C 1
ATOM 992 O O . ALA A 1 123 ? -6.171 -9.551 9.017 1.00 90.44 123 ALA A O 1
ATOM 993 N N . GLU A 1 124 ? -7.377 -8.417 10.516 1.00 91.31 124 GLU A N 1
ATOM 994 C CA . GLU A 1 124 ? -8.587 -8.370 9.693 1.00 91.31 124 GLU A CA 1
ATOM 995 C C . GLU A 1 124 ? -8.422 -7.452 8.486 1.00 91.31 124 GLU A C 1
ATOM 997 O O . GLU A 1 124 ? -8.796 -7.819 7.374 1.00 91.31 124 GLU A O 1
ATOM 1002 N N . HIS A 1 125 ? -7.806 -6.280 8.667 1.00 91.12 125 HIS A N 1
ATOM 1003 C CA . HIS A 1 125 ? -7.523 -5.379 7.555 1.00 91.12 125 HIS A CA 1
ATOM 1004 C C . HIS A 1 125 ? -6.607 -6.046 6.522 1.00 91.12 125 HIS A C 1
ATOM 1006 O O . HIS A 1 125 ? -6.806 -5.842 5.328 1.00 91.12 125 HIS A O 1
ATOM 1012 N N . ALA A 1 126 ? -5.640 -6.862 6.964 1.00 89.12 126 ALA A N 1
ATOM 1013 C CA . ALA A 1 126 ? -4.722 -7.634 6.115 1.00 89.12 126 ALA A CA 1
ATOM 1014 C C . ALA A 1 126 ? -5.412 -8.653 5.208 1.00 89.12 126 ALA A C 1
ATOM 1016 O O . ALA A 1 126 ? -4.865 -9.004 4.169 1.00 89.12 126 ALA A O 1
ATOM 1017 N N . GLN A 1 127 ? -6.629 -9.075 5.547 1.00 89.44 127 GLN A N 1
ATOM 1018 C CA . GLN A 1 127 ? -7.438 -9.946 4.692 1.00 89.44 127 GLN A CA 1
ATOM 1019 C C . GLN A 1 127 ? -8.150 -9.175 3.570 1.00 89.44 127 GLN A C 1
ATOM 1021 O O . GLN A 1 127 ? -8.761 -9.779 2.690 1.00 89.44 127 GLN A O 1
ATOM 1026 N N . THR A 1 128 ? -8.100 -7.841 3.585 1.00 87.19 128 THR A N 1
ATOM 1027 C CA . THR A 1 128 ? -8.734 -7.001 2.568 1.00 87.19 128 THR A CA 1
ATOM 1028 C C . THR A 1 128 ? -7.733 -6.581 1.496 1.00 87.19 128 THR A C 1
ATOM 1030 O O . THR A 1 128 ? -6.559 -6.336 1.773 1.00 87.19 128 THR A O 1
ATOM 1033 N N . LYS A 1 129 ? -8.225 -6.366 0.271 1.00 80.50 129 LYS A N 1
ATOM 1034 C CA . LYS A 1 129 ? -7.431 -5.797 -0.834 1.00 80.50 129 LYS A CA 1
ATOM 1035 C C . LYS A 1 129 ? -6.856 -4.400 -0.548 1.00 80.50 129 LYS A C 1
ATOM 1037 O O . LYS A 1 129 ? -5.988 -3.942 -1.275 1.00 80.50 129 LYS A O 1
ATOM 1042 N N . TYR A 1 130 ? -7.344 -3.716 0.488 1.00 82.94 130 TYR A N 1
ATOM 1043 C CA . TYR A 1 130 ? -6.938 -2.354 0.838 1.00 82.94 130 TYR A CA 1
ATOM 1044 C C . TYR A 1 130 ? -5.718 -2.306 1.763 1.00 82.94 130 TYR A C 1
ATOM 1046 O O . TYR A 1 130 ? -5.169 -1.227 1.989 1.00 82.94 130 TYR A O 1
ATOM 1054 N N . HIS A 1 131 ? -5.268 -3.446 2.304 1.00 85.81 131 HIS A N 1
ATOM 1055 C CA . HIS A 1 131 ? -4.162 -3.467 3.262 1.00 85.81 131 HIS A CA 1
ATOM 1056 C C . HIS A 1 131 ? -2.887 -2.847 2.712 1.00 85.81 131 HIS A C 1
ATOM 1058 O O . HIS A 1 131 ? -2.311 -1.962 3.341 1.00 85.81 131 HIS A O 1
ATOM 1064 N N . LEU A 1 132 ? -2.492 -3.272 1.517 1.00 75.56 132 LEU A N 1
ATOM 1065 C CA . LEU A 1 132 ? -1.247 -2.849 0.885 1.00 75.56 132 LEU A CA 1
ATOM 1066 C C . LEU A 1 132 ? -1.296 -1.379 0.458 1.00 75.56 132 LEU A C 1
ATOM 1068 O O . LEU A 1 132 ? -0.277 -0.699 0.497 1.00 75.56 132 LEU A O 1
ATOM 1072 N N . THR A 1 133 ? -2.480 -0.852 0.145 1.00 76.50 133 THR A N 1
ATOM 1073 C CA . THR A 1 133 ? -2.668 0.579 -0.129 1.00 76.50 133 THR A CA 1
ATOM 1074 C C . THR A 1 133 ? -2.441 1.440 1.117 1.00 76.50 133 THR A C 1
ATOM 1076 O O . THR A 1 133 ? -1.881 2.526 1.011 1.00 76.50 133 THR A O 1
ATOM 1079 N N . VAL A 1 134 ? -2.872 0.976 2.296 1.00 80.75 134 VAL A N 1
ATOM 1080 C CA . VAL A 1 134 ? -2.789 1.749 3.551 1.00 80.75 134 VAL A CA 1
ATOM 1081 C C . VAL A 1 134 ? -1.430 1.595 4.233 1.00 80.75 134 VAL A C 1
ATOM 1083 O O . VAL A 1 134 ? -0.874 2.575 4.721 1.00 80.75 134 VAL A O 1
ATOM 1086 N N . PHE A 1 135 ? -0.904 0.371 4.289 1.00 78.56 135 PHE A N 1
ATOM 1087 C CA . PHE A 1 135 ? 0.296 0.032 5.061 1.00 78.56 135 PHE A CA 1
ATOM 1088 C C . PHE A 1 135 ? 1.545 -0.183 4.196 1.00 78.56 135 PHE A C 1
ATOM 1090 O O . PHE A 1 135 ? 2.641 -0.324 4.736 1.00 78.56 135 PHE A O 1
ATOM 1097 N N . GLY A 1 136 ? 1.398 -0.164 2.869 1.00 68.00 136 GLY A N 1
ATOM 1098 C CA . GLY A 1 136 ? 2.458 -0.523 1.933 1.00 68.00 136 GLY A CA 1
ATOM 1099 C C . GLY A 1 136 ? 2.649 -2.037 1.825 1.00 68.00 136 GLY A C 1
ATOM 1100 O O . GLY A 1 136 ? 2.164 -2.817 2.647 1.00 68.00 136 GLY A O 1
ATOM 1101 N N . ALA A 1 137 ? 3.372 -2.464 0.792 1.00 62.59 137 ALA A N 1
ATOM 1102 C CA . ALA A 1 137 ? 3.883 -3.825 0.738 1.00 62.59 137 ALA A CA 1
ATOM 1103 C C . ALA A 1 137 ? 5.030 -3.998 1.754 1.00 62.59 137 ALA A C 1
ATOM 1105 O O . ALA A 1 137 ? 5.781 -3.045 1.991 1.00 62.59 137 ALA A O 1
ATOM 1106 N N . PRO A 1 138 ? 5.223 -5.202 2.331 1.00 59.69 138 PRO A N 1
ATOM 1107 C CA . PRO A 1 138 ? 6.493 -5.532 2.971 1.00 59.69 138 PRO A CA 1
ATOM 1108 C C . PRO A 1 138 ? 7.651 -5.231 2.006 1.00 59.69 138 PRO A C 1
ATOM 1110 O O . PRO A 1 138 ? 7.437 -5.174 0.795 1.00 59.69 138 PRO A O 1
ATOM 1113 N N . LEU A 1 139 ? 8.880 -5.064 2.510 1.00 52.47 139 LEU A N 1
ATOM 1114 C CA . LEU A 1 139 ? 10.079 -4.998 1.664 1.00 52.47 139 LEU A CA 1
ATOM 1115 C C . LEU A 1 139 ? 10.171 -6.289 0.841 1.00 52.47 139 LEU A C 1
ATOM 1117 O O . LEU A 1 139 ? 10.751 -7.282 1.278 1.00 52.47 139 LEU A O 1
ATOM 1121 N N . VAL A 1 140 ? 9.543 -6.312 -0.331 1.00 55.41 140 VAL A N 1
ATOM 1122 C CA . VAL A 1 140 ? 9.596 -7.473 -1.197 1.00 55.41 140 VAL A CA 1
ATOM 1123 C C . VAL A 1 140 ? 10.957 -7.424 -1.854 1.00 55.41 140 VAL A C 1
ATOM 1125 O O . VAL A 1 140 ? 11.209 -6.601 -2.733 1.00 55.41 140 VAL A O 1
ATOM 1128 N N . ASN A 1 141 ? 11.840 -8.316 -1.406 1.00 59.66 141 ASN A N 1
ATOM 1129 C CA . ASN A 1 141 ? 13.011 -8.708 -2.174 1.00 59.66 141 ASN A CA 1
ATOM 1130 C C . ASN A 1 141 ? 12.498 -9.319 -3.473 1.00 59.66 141 ASN A C 1
ATOM 1132 O O . ASN A 1 141 ? 12.213 -10.514 -3.555 1.00 59.66 141 ASN A O 1
ATOM 1136 N N . ARG A 1 142 ? 12.303 -8.461 -4.472 1.00 70.44 142 ARG A N 1
ATOM 1137 C CA . ARG A 1 142 ? 11.919 -8.876 -5.806 1.00 70.44 142 ARG A CA 1
ATOM 1138 C C . ARG A 1 142 ? 13.001 -9.842 -6.308 1.00 70.44 142 ARG A C 1
ATOM 1140 O O . ARG A 1 142 ? 14.178 -9.466 -6.283 1.00 70.44 142 ARG A O 1
ATOM 1147 N N . PRO A 1 143 ? 12.650 -11.072 -6.726 1.00 70.69 143 PRO A N 1
ATOM 1148 C CA . PRO A 1 143 ? 13.633 -11.974 -7.306 1.00 70.69 143 PRO A CA 1
ATOM 1149 C C . PRO A 1 143 ? 14.291 -11.294 -8.515 1.00 70.69 143 PRO A C 1
ATOM 1151 O O . PRO A 1 143 ? 13.650 -10.470 -9.178 1.00 70.69 143 PRO A O 1
ATOM 1154 N N . PRO A 1 144 ? 15.571 -11.590 -8.801 1.00 69.88 144 PRO A N 1
ATOM 1155 C CA . PRO A 1 144 ? 16.228 -11.030 -9.971 1.00 69.88 144 PRO A CA 1
ATOM 1156 C C . PRO A 1 144 ? 15.389 -11.333 -11.220 1.00 69.88 144 PRO A C 1
ATOM 1158 O O . PRO A 1 144 ? 14.803 -12.417 -11.303 1.00 69.88 144 PRO A O 1
ATOM 1161 N N . PRO A 1 145 ? 15.303 -10.390 -12.174 1.00 70.69 145 PRO A N 1
ATOM 1162 C CA . PRO A 1 145 ? 14.496 -10.597 -13.363 1.00 70.69 145 PRO A CA 1
ATOM 1163 C C . PRO A 1 145 ? 14.962 -11.851 -14.107 1.00 70.69 145 PRO A C 1
ATOM 1165 O O . PRO A 1 145 ? 16.171 -12.124 -14.127 1.00 70.69 145 PRO A O 1
ATOM 1168 N N . PRO A 1 146 ? 14.031 -12.613 -14.707 1.00 73.50 146 PRO A N 1
ATOM 1169 C CA . PRO A 1 146 ? 14.408 -13.760 -15.511 1.00 73.50 146 PRO A CA 1
ATOM 1170 C C . PRO A 1 146 ? 15.333 -13.298 -16.645 1.00 73.50 146 PRO A C 1
ATOM 1172 O O . PRO A 1 146 ? 15.176 -12.184 -17.160 1.00 73.50 146 PRO A O 1
ATOM 1175 N N . PRO A 1 147 ? 16.322 -14.118 -17.037 1.00 80.62 147 PRO A N 1
ATOM 1176 C CA . PRO A 1 147 ? 17.111 -13.809 -18.215 1.00 80.62 147 PRO A CA 1
ATOM 1177 C C . PRO A 1 147 ? 16.178 -13.723 -19.435 1.00 80.62 147 PRO A C 1
ATOM 1179 O O . PRO A 1 147 ? 15.239 -14.520 -19.532 1.00 80.62 147 PRO A O 1
ATOM 1182 N N . PRO A 1 148 ? 16.426 -12.791 -20.373 1.00 86.12 148 PRO A N 1
ATOM 1183 C CA . PRO A 1 148 ? 15.681 -12.750 -21.623 1.00 86.12 148 PRO A CA 1
ATOM 1184 C C . PRO A 1 148 ? 15.731 -14.112 -22.339 1.00 86.12 148 PRO A C 1
ATOM 1186 O O . PRO A 1 148 ? 16.771 -14.779 -22.299 1.00 86.12 148 PRO A O 1
ATOM 1189 N N . PRO A 1 149 ? 14.652 -14.531 -23.023 1.00 84.31 149 PRO A N 1
ATOM 1190 C CA . PRO A 1 149 ? 14.646 -15.763 -23.799 1.00 84.31 149 PRO A CA 1
ATOM 1191 C C . PRO A 1 149 ? 15.719 -15.727 -24.895 1.00 84.31 149 PRO A C 1
ATOM 1193 O O . PRO A 1 149 ? 16.098 -14.661 -25.388 1.00 84.31 149 PRO A O 1
ATOM 1196 N N . SER A 1 150 ? 16.208 -16.894 -25.316 1.00 82.00 150 SER A N 1
ATOM 1197 C CA . SER A 1 150 ? 17.241 -16.983 -26.361 1.00 82.00 150 SER A CA 1
ATOM 1198 C C . SER A 1 150 ? 16.792 -16.368 -27.690 1.00 82.00 150 SER A C 1
ATOM 1200 O O . SER A 1 150 ? 17.607 -15.799 -28.411 1.00 82.00 150 SER A O 1
ATOM 1202 N N . THR A 1 151 ? 15.493 -16.418 -27.983 1.00 85.88 151 THR A N 1
ATOM 1203 C CA . THR A 1 151 ? 14.861 -15.760 -29.130 1.00 85.88 151 THR A CA 1
ATOM 1204 C C . THR A 1 151 ? 14.044 -14.551 -28.691 1.00 85.88 151 THR A C 1
ATOM 1206 O O . THR A 1 151 ? 13.494 -14.542 -27.592 1.00 85.88 151 THR A O 1
ATOM 1209 N N . VAL A 1 152 ? 13.922 -13.553 -29.566 1.00 87.69 152 VAL A N 1
ATOM 1210 C CA . VAL A 1 152 ? 13.055 -12.384 -29.353 1.00 87.69 152 VAL A CA 1
ATOM 1211 C C . VAL A 1 152 ? 11.598 -12.837 -29.216 1.00 87.69 152 VAL A C 1
ATOM 1213 O O . VAL A 1 152 ? 11.080 -13.535 -30.088 1.00 87.69 152 VAL A O 1
ATOM 1216 N N . ALA A 1 153 ? 10.944 -12.460 -28.117 1.00 90.06 153 ALA A N 1
ATOM 1217 C CA . ALA A 1 153 ? 9.538 -12.769 -27.868 1.00 90.06 153 ALA A CA 1
ATOM 1218 C C . ALA A 1 153 ? 8.598 -11.699 -28.455 1.00 90.06 153 ALA A C 1
ATOM 1220 O O . ALA A 1 153 ? 8.979 -10.548 -28.652 1.00 90.06 153 ALA A O 1
ATOM 1221 N N . ALA A 1 154 ? 7.326 -12.054 -28.673 1.00 92.19 154 ALA A N 1
ATOM 1222 C CA . ALA A 1 154 ? 6.326 -11.120 -29.203 1.00 92.19 154 ALA A CA 1
ATOM 1223 C C . ALA A 1 154 ? 6.128 -9.879 -28.311 1.00 92.19 154 ALA A C 1
ATOM 1225 O O . ALA A 1 154 ? 5.890 -8.788 -28.823 1.00 92.19 154 ALA A O 1
ATOM 1226 N N . ILE A 1 155 ? 6.279 -10.038 -26.990 1.00 92.50 155 ILE A N 1
ATOM 1227 C CA . ILE A 1 155 ? 6.117 -8.953 -26.014 1.00 92.50 155 ILE A CA 1
ATOM 1228 C C . ILE A 1 155 ? 7.181 -7.859 -26.134 1.00 92.50 155 ILE A C 1
ATOM 1230 O O . ILE A 1 155 ? 6.936 -6.760 -25.670 1.00 92.50 155 ILE A O 1
ATOM 1234 N N . GLU A 1 156 ? 8.331 -8.131 -26.757 1.00 94.19 156 GLU A N 1
ATOM 1235 C CA . GLU A 1 156 ? 9.434 -7.171 -26.934 1.00 94.19 156 GLU A CA 1
ATOM 1236 C C . GLU A 1 156 ? 9.626 -6.742 -28.401 1.00 94.19 156 GLU A C 1
ATOM 1238 O O . GLU A 1 156 ? 10.526 -5.968 -28.721 1.00 94.19 156 GLU A O 1
ATOM 1243 N N . ALA A 1 157 ? 8.795 -7.238 -29.323 1.00 94.62 157 ALA A N 1
ATOM 1244 C CA . ALA A 1 157 ? 9.050 -7.139 -30.759 1.00 94.62 157 ALA A CA 1
ATOM 1245 C C . ALA A 1 157 ? 9.114 -5.692 -31.283 1.00 94.62 157 ALA A C 1
ATOM 1247 O O . ALA A 1 157 ? 9.974 -5.381 -32.110 1.00 94.62 157 ALA A O 1
ATOM 1248 N N . LYS A 1 158 ? 8.237 -4.801 -30.799 1.00 96.06 158 LYS A N 1
ATOM 1249 C CA . LYS A 1 158 ? 8.185 -3.403 -31.260 1.00 96.06 158 LYS A CA 1
ATOM 1250 C C . LYS A 1 158 ? 9.439 -2.639 -30.842 1.00 96.06 158 LYS A C 1
ATOM 1252 O O . LYS A 1 158 ? 10.095 -2.016 -31.678 1.00 96.06 158 LYS A O 1
ATOM 1257 N N . TYR A 1 159 ? 9.818 -2.758 -29.570 1.00 96.06 159 TYR A N 1
ATOM 1258 C CA . TYR A 1 159 ? 11.027 -2.116 -29.056 1.00 96.06 159 TYR A CA 1
ATOM 1259 C C . TYR A 1 159 ? 12.291 -2.681 -29.728 1.00 96.06 159 TYR A C 1
ATOM 1261 O O . TYR A 1 159 ? 13.197 -1.919 -30.067 1.00 96.06 159 TYR A O 1
ATOM 1269 N N . ILE A 1 160 ? 12.356 -3.995 -29.972 1.00 97.19 160 ILE A N 1
ATOM 1270 C CA . ILE A 1 160 ? 13.492 -4.628 -30.656 1.00 97.19 160 ILE A CA 1
ATOM 1271 C C . ILE A 1 160 ? 13.624 -4.123 -32.091 1.00 97.19 160 ILE A C 1
ATOM 1273 O O . ILE A 1 160 ? 14.731 -3.791 -32.515 1.00 97.19 160 ILE A O 1
ATOM 1277 N N . GLY A 1 161 ? 12.512 -3.996 -32.820 1.00 96.75 161 GLY A N 1
ATOM 1278 C CA . GLY A 1 161 ? 12.515 -3.414 -34.161 1.00 96.75 161 GLY A CA 1
ATOM 1279 C C . GLY A 1 161 ? 13.085 -1.995 -34.166 1.00 96.75 161 GLY A C 1
ATOM 1280 O O . 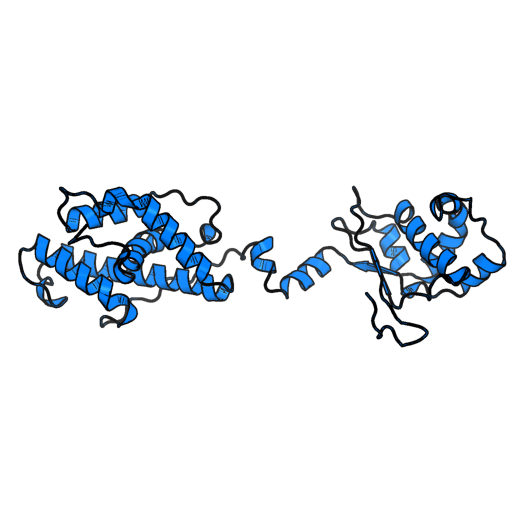GLY A 1 161 ? 13.916 -1.652 -35.005 1.00 96.75 161 GLY A O 1
ATOM 1281 N N . GLN A 1 162 ? 12.719 -1.175 -33.181 1.00 97.06 162 GLN A N 1
ATOM 1282 C CA . GLN A 1 162 ? 13.295 0.157 -33.031 1.00 97.06 162 GLN A CA 1
ATOM 1283 C C . GLN A 1 162 ? 14.782 0.123 -32.663 1.00 97.06 162 GLN A C 1
ATOM 1285 O O . GLN A 1 162 ? 15.558 0.895 -33.222 1.00 97.06 162 GLN A O 1
ATOM 1290 N N . LEU A 1 163 ? 15.207 -0.792 -31.789 1.00 97.62 163 LEU A N 1
ATOM 1291 C CA . LEU A 1 163 ? 16.613 -0.959 -31.430 1.00 97.62 163 LEU A CA 1
ATOM 1292 C C . LEU A 1 163 ? 17.467 -1.373 -32.638 1.00 97.62 163 LEU A C 1
ATOM 1294 O O . LEU A 1 163 ? 18.569 -0.856 -32.806 1.00 97.62 163 LEU A O 1
ATOM 1298 N N . TYR A 1 164 ? 16.948 -2.230 -33.521 1.00 98.06 164 TYR A N 1
ATOM 1299 C CA . TYR A 1 164 ? 17.596 -2.553 -34.795 1.00 98.06 164 TYR A CA 1
ATOM 1300 C C . TYR A 1 164 ? 17.746 -1.327 -35.693 1.00 98.06 164 TYR A C 1
ATOM 1302 O O . TYR A 1 164 ? 18.827 -1.115 -36.235 1.00 98.06 164 TYR A O 1
ATOM 1310 N N . ARG A 1 165 ? 16.728 -0.463 -35.789 1.00 98.00 165 ARG A N 1
ATOM 1311 C CA . ARG A 1 165 ? 16.841 0.803 -36.536 1.00 98.00 165 ARG A CA 1
ATOM 1312 C C . ARG A 1 165 ? 17.876 1.752 -35.924 1.00 98.00 165 ARG A C 1
ATOM 1314 O O . ARG A 1 165 ? 18.633 2.372 -36.666 1.00 98.00 165 ARG A O 1
ATOM 1321 N N . VAL A 1 166 ? 17.948 1.843 -34.592 1.00 98.00 166 VAL A N 1
ATOM 1322 C CA . VAL A 1 166 ? 18.966 2.643 -33.887 1.00 98.00 166 VAL A CA 1
ATOM 1323 C C . VAL A 1 166 ? 20.373 2.129 -34.201 1.00 98.00 166 VAL A C 1
ATOM 1325 O O . VAL A 1 166 ? 21.236 2.915 -34.582 1.00 98.00 166 VAL A O 1
ATOM 1328 N N . ILE A 1 167 ? 20.597 0.816 -34.084 1.00 98.12 167 ILE A N 1
ATOM 1329 C CA . ILE A 1 167 ? 21.892 0.187 -34.387 1.00 98.12 167 ILE A CA 1
ATOM 1330 C C . ILE A 1 167 ? 22.241 0.375 -35.863 1.00 98.12 167 ILE A C 1
ATOM 1332 O O . ILE A 1 167 ? 23.347 0.801 -36.181 1.00 98.12 167 ILE A O 1
ATOM 1336 N N . GLY A 1 168 ? 21.294 0.096 -36.760 1.00 97.94 168 GLY A N 1
ATOM 1337 C CA . GLY A 1 168 ? 21.490 0.209 -38.200 1.00 97.94 168 GLY A CA 1
ATOM 1338 C C . GLY A 1 168 ? 21.820 1.630 -38.652 1.00 97.94 168 GLY A C 1
ATOM 1339 O O . GLY A 1 168 ? 22.640 1.820 -39.549 1.00 97.94 168 GLY A O 1
ATOM 1340 N N . ASN A 1 169 ? 21.261 2.641 -37.980 1.00 97.56 169 ASN A N 1
ATOM 1341 C CA . ASN A 1 169 ? 21.640 4.034 -38.194 1.00 97.56 169 ASN A CA 1
ATOM 1342 C C . ASN A 1 169 ? 23.106 4.306 -37.808 1.00 97.56 169 ASN A C 1
ATOM 1344 O O . ASN A 1 169 ? 23.825 4.923 -38.593 1.00 97.56 169 ASN A O 1
ATOM 1348 N N . ASP A 1 170 ? 23.563 3.805 -36.654 1.00 97.56 170 ASP A N 1
ATOM 1349 C CA . ASP A 1 170 ? 24.933 4.017 -36.159 1.00 97.56 170 ASP A CA 1
ATOM 1350 C C . ASP A 1 170 ? 25.985 3.330 -37.049 1.00 97.56 170 ASP A C 1
ATOM 1352 O O . ASP A 1 170 ? 26.968 3.950 -37.458 1.00 97.56 170 ASP A O 1
ATOM 1356 N N . ILE A 1 171 ? 25.739 2.073 -37.442 1.00 96.75 171 ILE A N 1
ATOM 1357 C CA . ILE A 1 171 ? 26.647 1.304 -38.315 1.00 96.75 171 ILE A CA 1
ATOM 1358 C C . ILE A 1 171 ? 26.404 1.528 -39.816 1.00 96.75 171 ILE A C 1
ATOM 1360 O O . ILE A 1 171 ? 27.075 0.915 -40.648 1.00 96.75 171 ILE A O 1
ATOM 1364 N N . ARG A 1 172 ? 25.441 2.388 -40.175 1.00 95.88 172 ARG A N 1
ATOM 1365 C CA . ARG A 1 172 ? 25.042 2.720 -41.557 1.00 95.88 172 ARG A CA 1
ATOM 1366 C C . ARG A 1 172 ? 24.709 1.499 -42.423 1.00 95.88 172 ARG A C 1
ATOM 1368 O O . ARG A 1 172 ? 25.048 1.460 -43.603 1.00 95.88 172 ARG A O 1
ATOM 1375 N N . THR A 1 173 ? 24.062 0.502 -41.829 1.00 95.00 173 THR A N 1
ATOM 1376 C CA . THR A 1 173 ? 23.679 -0.756 -42.486 1.00 95.00 173 THR A CA 1
ATOM 1377 C C . THR A 1 173 ? 22.282 -1.156 -42.025 1.00 95.00 173 THR A C 1
ATOM 1379 O O . THR A 1 173 ? 21.914 -0.900 -40.882 1.00 95.00 173 THR A O 1
ATOM 1382 N N . GLU A 1 174 ? 21.485 -1.775 -42.893 1.00 95.81 174 GLU A N 1
ATOM 1383 C CA . GLU A 1 174 ? 20.194 -2.334 -42.485 1.00 95.81 174 GLU A CA 1
ATOM 1384 C C . GLU A 1 174 ? 20.401 -3.510 -41.517 1.00 95.81 174 GLU A C 1
ATOM 1386 O O . GLU A 1 174 ? 21.267 -4.356 -41.730 1.00 95.81 174 GLU A O 1
ATOM 1391 N N . VAL A 1 175 ? 19.618 -3.543 -40.437 1.00 97.25 175 VAL A N 1
ATOM 1392 C CA . VAL A 1 175 ? 19.687 -4.574 -39.396 1.00 97.25 175 VAL A CA 1
ATOM 1393 C C . VAL A 1 175 ? 18.316 -5.222 -39.281 1.00 97.25 175 VAL A C 1
ATOM 1395 O O . VAL A 1 175 ? 17.344 -4.560 -38.917 1.00 97.25 175 VAL A O 1
ATOM 1398 N N . GLY A 1 176 ? 18.243 -6.517 -39.574 1.00 93.88 176 GLY A N 1
ATOM 1399 C CA . GLY A 1 176 ? 17.049 -7.344 -39.392 1.00 93.88 176 GLY A CA 1
ATOM 1400 C C . GLY A 1 176 ? 17.200 -8.378 -38.276 1.00 93.88 176 GLY A C 1
ATOM 1401 O O . GLY A 1 176 ? 16.207 -8.953 -37.831 1.00 93.88 176 GLY A O 1
ATOM 1402 N N . SER A 1 177 ? 18.426 -8.630 -37.815 1.00 94.81 177 SER A N 1
ATOM 1403 C CA . SER A 1 177 ? 18.720 -9.634 -36.799 1.00 94.81 177 SER A CA 1
ATOM 1404 C C . SER A 1 177 ? 19.956 -9.292 -35.965 1.00 94.81 177 SER A C 1
ATOM 1406 O O . SER A 1 177 ? 20.782 -8.459 -36.334 1.00 94.81 177 SER A O 1
ATOM 1408 N N . ALA A 1 178 ? 20.122 -9.995 -34.841 1.00 93.12 178 ALA A N 1
ATOM 1409 C CA . ALA A 1 178 ? 21.314 -9.863 -34.003 1.00 93.12 178 ALA A CA 1
ATOM 1410 C C . ALA A 1 178 ? 22.623 -10.273 -34.711 1.00 93.12 178 ALA A C 1
ATOM 1412 O O . ALA A 1 178 ? 23.702 -9.821 -34.324 1.00 93.12 178 ALA A O 1
ATOM 1413 N N . GLU A 1 179 ? 22.542 -11.090 -35.766 1.00 94.06 179 GLU A N 1
ATOM 1414 C CA . GLU A 1 179 ? 23.711 -11.518 -36.539 1.00 94.06 179 GLU A CA 1
ATOM 1415 C C . GLU A 1 179 ? 24.339 -10.366 -37.335 1.00 94.06 179 GLU A C 1
ATOM 1417 O O . GLU A 1 179 ? 25.557 -10.352 -37.527 1.00 94.06 179 GLU A O 1
ATOM 1422 N N . ASP A 1 180 ? 23.543 -9.370 -37.735 1.00 95.56 180 ASP A N 1
ATOM 1423 C CA . ASP A 1 180 ? 23.985 -8.278 -38.612 1.00 95.56 180 ASP A CA 1
ATOM 1424 C C . ASP A 1 180 ? 24.999 -7.358 -37.917 1.00 95.56 180 ASP A C 1
ATOM 1426 O O . ASP A 1 180 ? 25.902 -6.816 -38.553 1.00 95.56 180 ASP A O 1
ATOM 1430 N N . PHE A 1 181 ? 24.923 -7.240 -36.588 1.00 95.56 181 PHE A N 1
ATOM 1431 C CA . PHE A 1 181 ? 25.827 -6.420 -35.774 1.00 95.56 181 PHE A CA 1
ATOM 1432 C C . PHE A 1 181 ? 26.727 -7.229 -34.831 1.00 95.56 181 PHE A C 1
ATOM 1434 O O . PHE A 1 181 ? 27.428 -6.640 -34.005 1.00 95.56 181 PHE A O 1
ATOM 1441 N N . LYS A 1 182 ? 26.793 -8.563 -34.967 1.00 93.25 182 LYS A N 1
ATOM 1442 C CA . LYS A 1 182 ? 27.631 -9.425 -34.102 1.00 93.25 182 LYS A CA 1
ATOM 1443 C C . LYS A 1 182 ? 29.119 -9.074 -34.128 1.00 93.25 182 LYS A C 1
ATOM 1445 O O . LYS A 1 182 ? 29.842 -9.299 -33.163 1.00 93.25 182 LYS A O 1
ATOM 1450 N N . HIS A 1 183 ? 29.576 -8.514 -35.247 1.00 94.44 183 HIS A N 1
ATOM 1451 C CA . HIS A 1 183 ? 30.949 -8.065 -35.449 1.00 94.44 183 HIS A CA 1
ATOM 1452 C C . HIS A 1 183 ? 31.292 -6.820 -34.613 1.00 94.44 183 HIS A C 1
ATOM 1454 O O . HIS A 1 183 ? 32.465 -6.482 -34.478 1.00 94.44 183 HIS A O 1
ATOM 1460 N N . SER A 1 184 ? 30.286 -6.139 -34.051 1.00 97.06 184 SER A N 1
ATOM 1461 C CA . SER A 1 184 ? 30.438 -4.989 -33.170 1.00 97.06 184 SER A CA 1
ATOM 1462 C C . SER A 1 184 ? 30.133 -5.389 -31.719 1.00 97.06 184 SER A C 1
ATOM 1464 O O . SER A 1 184 ? 28.969 -5.407 -31.306 1.00 97.06 184 SER A O 1
ATOM 1466 N N . PRO A 1 185 ? 31.161 -5.650 -30.884 1.00 96.75 185 PRO A N 1
ATOM 1467 C CA . PRO A 1 185 ? 30.955 -6.019 -29.482 1.00 96.75 185 PRO A CA 1
ATOM 1468 C C . PRO A 1 185 ? 30.208 -4.949 -28.680 1.00 96.75 185 PRO A C 1
ATOM 1470 O O . PRO A 1 185 ? 29.578 -5.247 -27.669 1.00 96.75 185 PRO A O 1
ATOM 1473 N N . TYR A 1 186 ? 30.306 -3.691 -29.110 1.00 96.94 186 TYR A N 1
ATOM 1474 C CA . TYR A 1 186 ? 29.586 -2.576 -28.513 1.00 96.94 186 TYR A CA 1
ATOM 1475 C C . TYR A 1 186 ? 28.066 -2.727 -28.684 1.00 96.94 186 TYR A C 1
ATOM 1477 O O . TYR A 1 186 ? 27.342 -2.725 -27.688 1.00 96.94 186 TYR A O 1
ATOM 1485 N N . HIS A 1 187 ? 27.599 -2.943 -29.917 1.00 97.50 187 HIS A N 1
ATOM 1486 C CA . HIS A 1 187 ? 26.177 -3.099 -30.224 1.00 97.50 187 HIS A CA 1
ATOM 1487 C C . HIS A 1 187 ? 25.597 -4.405 -29.683 1.00 97.50 187 HIS A C 1
ATOM 1489 O O . HIS A 1 187 ? 24.495 -4.392 -29.141 1.00 97.50 187 HIS A O 1
ATOM 1495 N N . ALA A 1 188 ? 26.358 -5.504 -29.737 1.00 96.12 188 ALA A N 1
ATOM 1496 C CA . ALA A 1 188 ? 25.947 -6.777 -29.146 1.00 96.12 188 ALA A CA 1
ATOM 1497 C C . ALA A 1 188 ? 25.663 -6.642 -27.637 1.00 96.12 188 ALA A C 1
ATOM 1499 O O . ALA A 1 188 ? 24.587 -7.010 -27.171 1.00 96.12 188 ALA A O 1
ATOM 1500 N N . ARG A 1 189 ? 26.575 -6.013 -26.879 1.00 96.12 189 ARG A N 1
ATOM 1501 C CA . ARG A 1 189 ? 26.377 -5.775 -25.438 1.00 96.12 189 ARG A CA 1
ATOM 1502 C C . ARG A 1 189 ? 25.240 -4.802 -25.143 1.00 96.12 189 ARG A C 1
ATOM 1504 O O . ARG A 1 189 ? 24.536 -4.982 -24.152 1.00 96.12 189 ARG A O 1
ATOM 1511 N N . MET A 1 190 ? 25.071 -3.766 -25.967 1.00 95.94 190 MET A N 1
ATOM 1512 C CA . MET A 1 190 ? 23.943 -2.840 -25.840 1.00 95.94 190 MET A CA 1
ATOM 1513 C C . MET A 1 190 ? 22.615 -3.583 -26.025 1.00 95.94 190 MET A C 1
ATOM 1515 O O . MET A 1 190 ? 21.725 -3.441 -25.194 1.00 95.94 190 MET A O 1
ATOM 1519 N N . PHE A 1 191 ? 22.516 -4.433 -27.050 1.00 96.06 191 PHE A N 1
ATOM 1520 C CA . PHE A 1 191 ? 21.337 -5.248 -27.328 1.00 96.06 191 PHE A CA 1
ATOM 1521 C C . PHE A 1 191 ? 20.994 -6.202 -26.176 1.00 96.06 191 PHE A C 1
ATOM 1523 O O . PHE A 1 191 ? 19.864 -6.200 -25.687 1.00 96.06 191 PHE A O 1
ATOM 1530 N N . GLU A 1 192 ? 21.971 -6.969 -25.687 1.00 94.00 192 GLU A N 1
ATOM 1531 C CA . GLU A 1 192 ? 21.789 -7.876 -24.545 1.00 94.00 192 GLU A CA 1
ATOM 1532 C C . GLU A 1 192 ? 21.350 -7.130 -23.279 1.00 94.00 192 GLU A C 1
ATOM 1534 O O . GLU A 1 192 ? 20.432 -7.566 -22.579 1.00 94.00 192 GLU A O 1
ATOM 1539 N N . ARG A 1 193 ? 21.974 -5.978 -22.997 1.00 94.50 193 ARG A N 1
ATOM 1540 C CA . ARG A 1 193 ? 21.616 -5.136 -21.854 1.00 94.50 193 ARG A CA 1
ATOM 1541 C C . ARG A 1 193 ? 20.187 -4.612 -21.967 1.00 94.50 193 ARG A C 1
ATOM 1543 O O . ARG A 1 193 ? 19.456 -4.719 -20.987 1.00 94.50 193 ARG A O 1
ATOM 1550 N N . SER A 1 194 ? 19.792 -4.093 -23.130 1.00 95.62 194 SER A N 1
ATOM 1551 C CA . SER A 1 194 ? 18.439 -3.575 -23.354 1.00 95.62 194 SER A CA 1
ATOM 1552 C C . SER A 1 194 ? 17.375 -4.649 -23.155 1.00 95.62 194 SER A C 1
ATOM 1554 O O . SER A 1 194 ? 16.331 -4.381 -22.565 1.00 95.62 194 SER A O 1
ATOM 1556 N N . ARG A 1 195 ? 17.651 -5.890 -23.578 1.00 95.81 195 ARG A N 1
ATOM 1557 C CA . ARG A 1 195 ? 16.751 -7.020 -23.306 1.00 95.81 195 ARG A CA 1
ATOM 1558 C C . ARG A 1 195 ? 16.664 -7.302 -21.815 1.00 95.81 195 ARG A C 1
ATOM 1560 O O . ARG A 1 195 ? 15.572 -7.397 -21.266 1.00 95.81 195 ARG A O 1
ATOM 1567 N N . LEU A 1 196 ? 17.800 -7.375 -21.123 1.00 94.75 196 LEU A N 1
ATOM 1568 C CA . LEU A 1 196 ? 17.826 -7.614 -19.678 1.00 94.75 196 LEU A CA 1
ATOM 1569 C C . LEU A 1 196 ? 17.009 -6.570 -18.898 1.00 94.75 196 LEU A C 1
ATOM 1571 O O . LEU A 1 196 ? 16.292 -6.917 -17.960 1.00 94.75 196 LEU A O 1
ATOM 1575 N N . THR A 1 197 ? 17.126 -5.295 -19.257 1.00 96.12 197 THR A N 1
ATOM 1576 C CA . THR A 1 197 ? 16.420 -4.203 -18.578 1.00 96.12 197 THR A CA 1
ATOM 1577 C C . THR A 1 197 ? 14.940 -4.166 -18.955 1.00 96.12 197 THR A C 1
ATOM 1579 O O . THR A 1 197 ? 14.123 -3.924 -18.071 1.00 96.12 197 THR A O 1
ATOM 1582 N N . PHE A 1 198 ? 14.560 -4.520 -20.189 1.00 96.94 198 PHE A N 1
ATOM 1583 C CA . PHE A 1 198 ? 13.156 -4.710 -20.579 1.00 96.94 198 PHE A CA 1
ATOM 1584 C C . PHE A 1 198 ? 12.448 -5.763 -19.708 1.00 96.94 198 PHE A C 1
A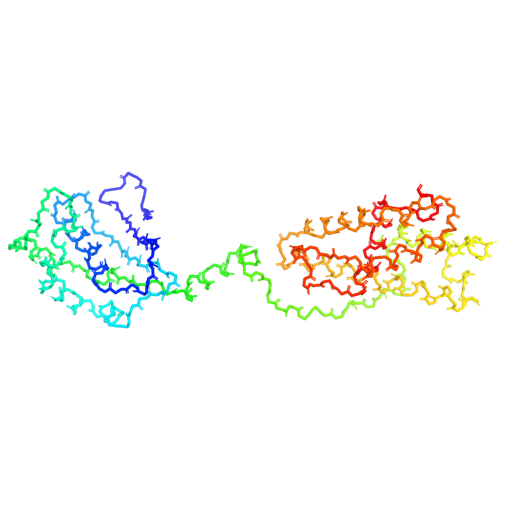TOM 1586 O O . PHE A 1 198 ? 11.408 -5.473 -19.119 1.00 96.94 198 PHE A O 1
ATOM 1593 N N . TYR A 1 199 ? 13.041 -6.951 -19.528 1.00 95.06 199 TYR A N 1
ATOM 1594 C CA . TYR A 1 199 ? 12.470 -7.992 -18.654 1.00 95.06 199 TYR A CA 1
ATOM 1595 C C . TYR A 1 199 ? 12.530 -7.618 -17.164 1.00 95.06 199 TYR A C 1
ATOM 1597 O O . TYR A 1 199 ? 11.697 -8.054 -16.366 1.00 95.06 199 TYR A O 1
ATOM 1605 N N . SER A 1 200 ? 13.476 -6.758 -16.773 1.00 94.06 200 SER A N 1
ATOM 1606 C CA . SER A 1 200 ? 13.428 -6.103 -15.465 1.00 94.06 200 SER A CA 1
ATOM 1607 C C . SER A 1 200 ? 12.170 -5.245 -15.332 1.00 94.06 200 SER A C 1
ATOM 1609 O O . SER A 1 200 ? 11.429 -5.399 -14.369 1.00 94.06 200 SER A O 1
ATOM 1611 N N . ALA A 1 201 ? 11.842 -4.419 -16.315 1.00 95.50 201 ALA A N 1
ATOM 1612 C CA . ALA A 1 201 ? 10.604 -3.654 -16.285 1.00 95.50 201 ALA A CA 1
ATOM 1613 C C . ALA A 1 201 ? 9.338 -4.537 -16.296 1.00 95.50 201 ALA A C 1
ATOM 1615 O O . ALA A 1 201 ? 8.417 -4.259 -15.531 1.00 95.50 201 ALA A O 1
ATOM 1616 N N . GLU A 1 202 ? 9.313 -5.633 -17.063 1.00 94.25 202 GLU A N 1
ATOM 1617 C CA . GLU A 1 202 ? 8.181 -6.579 -17.062 1.00 94.25 202 GLU A CA 1
ATOM 1618 C C . GLU A 1 202 ? 7.921 -7.165 -15.671 1.00 94.25 202 GLU A C 1
ATOM 1620 O O . GLU A 1 202 ? 6.792 -7.157 -15.192 1.00 94.25 202 GLU A O 1
ATOM 1625 N N . GLY A 1 203 ? 8.959 -7.594 -14.949 1.00 91.69 203 GLY A N 1
ATOM 1626 C CA . GLY A 1 203 ? 8.738 -8.100 -13.593 1.00 91.69 203 GLY A CA 1
ATOM 1627 C C . GLY A 1 203 ? 8.307 -7.010 -12.594 1.00 91.69 203 GLY A C 1
ATOM 1628 O O . GLY A 1 203 ? 7.706 -7.333 -11.575 1.00 91.69 203 GLY A O 1
ATOM 1629 N N . LEU A 1 204 ? 8.575 -5.722 -12.856 1.00 92.06 204 LEU A N 1
ATOM 1630 C CA . LEU A 1 204 ? 7.991 -4.629 -12.065 1.00 92.06 204 LEU A CA 1
ATOM 1631 C C . LEU A 1 204 ? 6.495 -4.453 -12.387 1.00 92.06 204 LEU A C 1
ATOM 1633 O O . LEU A 1 204 ? 5.702 -4.187 -11.484 1.00 92.06 204 LEU A O 1
ATOM 1637 N N . LYS A 1 205 ? 6.097 -4.653 -13.649 1.00 92.44 205 LYS A N 1
ATOM 1638 C CA . LYS A 1 205 ? 4.692 -4.676 -14.083 1.00 92.44 205 LYS A CA 1
ATOM 1639 C C . LYS A 1 205 ? 3.912 -5.813 -13.422 1.00 92.44 205 LYS A C 1
ATOM 1641 O O . LYS A 1 205 ? 2.802 -5.597 -12.941 1.00 92.44 205 LYS A O 1
ATOM 1646 N N . GLU A 1 206 ? 4.517 -6.994 -13.309 1.00 89.88 206 GLU A N 1
ATOM 1647 C CA . GLU A 1 206 ? 3.947 -8.123 -12.561 1.00 89.88 206 GLU A CA 1
ATOM 1648 C C . GLU A 1 206 ? 3.771 -7.802 -11.072 1.00 89.88 206 GLU A C 1
ATOM 1650 O O . GLU A 1 206 ? 2.730 -8.118 -10.504 1.00 89.88 206 GLU A O 1
ATOM 1655 N N . VAL A 1 207 ? 4.726 -7.104 -10.442 1.00 85.56 207 VAL A N 1
ATOM 1656 C CA . VAL A 1 207 ? 4.586 -6.641 -9.047 1.00 85.56 207 VAL A CA 1
ATOM 1657 C C . VAL A 1 207 ? 3.375 -5.718 -8.884 1.00 85.56 207 VAL A C 1
ATOM 1659 O O . VAL A 1 207 ? 2.607 -5.894 -7.939 1.00 85.56 207 VAL A O 1
ATOM 1662 N N . ALA A 1 208 ? 3.158 -4.774 -9.803 1.00 87.12 208 ALA A N 1
ATOM 1663 C CA . ALA A 1 208 ? 1.968 -3.923 -9.773 1.00 87.12 208 ALA A CA 1
ATOM 1664 C C . ALA A 1 208 ? 0.675 -4.760 -9.855 1.00 87.12 208 ALA A C 1
ATOM 1666 O O . ALA A 1 208 ? -0.218 -4.629 -9.019 1.00 87.12 208 ALA A O 1
ATOM 1667 N N . ARG A 1 209 ? 0.604 -5.700 -10.803 1.00 86.25 209 ARG A N 1
ATOM 1668 C CA . ARG A 1 209 ? -0.568 -6.569 -10.979 1.00 86.25 209 ARG A CA 1
ATOM 1669 C C . ARG A 1 209 ? -0.825 -7.469 -9.767 1.00 86.25 209 ARG A C 1
ATOM 1671 O O . ARG A 1 209 ? -1.946 -7.511 -9.270 1.00 86.25 209 ARG A O 1
ATOM 1678 N N . ASP A 1 210 ? 0.193 -8.191 -9.310 1.00 82.44 210 ASP A N 1
ATOM 1679 C CA . ASP A 1 210 ? 0.027 -9.296 -8.362 1.00 82.44 210 ASP A CA 1
ATOM 1680 C C . ASP A 1 210 ? 0.083 -8.829 -6.909 1.00 82.44 210 ASP A C 1
ATOM 1682 O O . ASP A 1 210 ? -0.665 -9.328 -6.070 1.00 82.44 210 ASP A O 1
ATOM 1686 N N . GLN A 1 211 ? 0.953 -7.864 -6.595 1.00 76.69 211 GLN A N 1
ATOM 1687 C CA . GLN A 1 211 ? 1.124 -7.378 -5.225 1.00 76.69 211 GLN A CA 1
ATOM 1688 C C . GLN A 1 211 ? 0.281 -6.142 -4.958 1.00 76.69 211 GLN A C 1
ATOM 1690 O O . GLN A 1 211 ? -0.307 -6.045 -3.893 1.00 76.69 211 GLN A O 1
ATOM 1695 N N . MET A 1 212 ? 0.164 -5.208 -5.901 1.00 76.38 212 MET A N 1
ATOM 1696 C CA . MET A 1 212 ? -0.703 -4.039 -5.698 1.00 76.38 212 MET A CA 1
ATOM 1697 C C . MET A 1 212 ? -2.161 -4.290 -6.094 1.00 76.38 212 MET A C 1
ATOM 1699 O O . MET A 1 212 ? -2.995 -3.407 -5.911 1.00 76.38 212 MET A O 1
ATOM 1703 N N . ALA A 1 213 ? -2.466 -5.489 -6.607 1.00 78.75 213 ALA A N 1
ATOM 1704 C CA . ALA A 1 213 ? -3.770 -5.874 -7.144 1.00 78.75 213 ALA A CA 1
ATOM 1705 C C . ALA A 1 213 ? -4.287 -4.930 -8.251 1.00 78.75 213 ALA A C 1
ATOM 1707 O O . ALA A 1 213 ? -5.490 -4.901 -8.517 1.00 78.75 213 ALA A O 1
ATOM 1708 N N . ASP A 1 214 ? -3.393 -4.155 -8.879 1.00 81.50 214 ASP A N 1
ATOM 1709 C CA . ASP A 1 214 ? -3.733 -3.174 -9.906 1.00 81.50 214 ASP A CA 1
ATOM 1710 C C . ASP A 1 214 ? -2.522 -2.863 -10.805 1.00 81.50 214 ASP A C 1
ATOM 1712 O O . ASP A 1 214 ? -1.546 -2.228 -10.395 1.00 81.50 214 ASP A O 1
ATOM 1716 N N . GLN A 1 215 ? -2.592 -3.295 -12.067 1.00 89.88 215 GLN A N 1
ATOM 1717 C CA . GLN A 1 215 ? -1.560 -3.005 -13.066 1.00 89.88 215 GLN A CA 1
ATOM 1718 C C . GLN A 1 215 ? -1.491 -1.507 -13.409 1.00 89.88 215 GLN A C 1
ATOM 1720 O O . GLN A 1 215 ? -0.432 -1.045 -13.829 1.00 89.88 215 GLN A O 1
ATOM 1725 N N . ALA A 1 216 ? -2.562 -0.732 -13.192 1.00 91.12 216 ALA A N 1
ATOM 1726 C CA . ALA A 1 216 ? -2.603 0.686 -13.543 1.00 91.12 216 ALA A CA 1
ATOM 1727 C C . ALA A 1 216 ? -1.500 1.496 -12.844 1.00 91.12 216 ALA A C 1
ATOM 1729 O O . ALA A 1 216 ? -1.031 2.483 -13.401 1.00 91.12 216 ALA A O 1
ATOM 1730 N N . TYR A 1 217 ? -1.012 1.050 -11.678 1.00 89.94 217 TYR A N 1
ATOM 1731 C CA . TYR A 1 217 ? 0.148 1.661 -11.021 1.00 89.94 217 TYR A CA 1
ATOM 1732 C C . TYR A 1 217 ? 1.426 1.614 -11.871 1.00 89.94 217 TYR A C 1
ATOM 1734 O O . TYR A 1 217 ? 2.272 2.500 -11.767 1.00 89.94 217 TYR A O 1
ATOM 1742 N N . PHE A 1 218 ? 1.602 0.586 -12.702 1.00 94.75 218 PHE A N 1
ATOM 1743 C CA . PHE A 1 218 ? 2.714 0.537 -13.647 1.00 94.75 218 PHE A CA 1
ATOM 1744 C C . PHE A 1 218 ? 2.513 1.542 -14.781 1.00 94.75 218 PHE A C 1
ATOM 1746 O O . PHE A 1 218 ? 3.441 2.265 -15.135 1.00 94.75 218 PHE A O 1
ATOM 1753 N N . ASP A 1 219 ? 1.291 1.637 -15.303 1.00 95.00 219 ASP A N 1
ATOM 1754 C CA . ASP A 1 219 ? 0.964 2.542 -16.404 1.00 95.00 219 ASP A CA 1
ATOM 1755 C C . ASP A 1 219 ? 1.114 4.014 -15.982 1.00 95.00 219 ASP A C 1
ATOM 1757 O O . ASP A 1 219 ? 1.620 4.826 -16.761 1.00 95.00 219 AS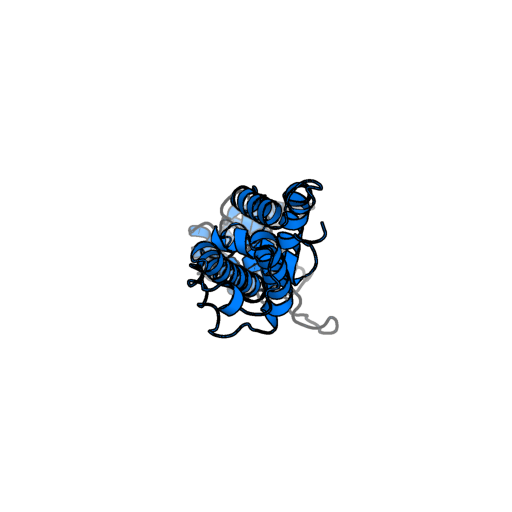P A O 1
ATOM 1761 N N . THR A 1 220 ? 0.755 4.359 -14.736 1.00 95.06 220 THR A N 1
ATOM 1762 C CA . THR A 1 220 ? 0.987 5.698 -14.167 1.00 95.06 220 THR A CA 1
ATOM 1763 C C . THR A 1 220 ? 2.471 6.001 -14.008 1.00 95.06 220 THR A C 1
ATOM 1765 O O . THR A 1 220 ? 2.896 7.110 -14.328 1.00 95.06 220 THR A O 1
ATOM 1768 N N . LEU A 1 221 ? 3.275 5.020 -13.582 1.00 95.56 221 LEU A N 1
ATOM 1769 C CA . LEU A 1 221 ? 4.728 5.177 -13.510 1.00 95.56 221 LEU A CA 1
ATOM 1770 C C . LEU A 1 221 ? 5.323 5.406 -14.902 1.00 95.56 221 LEU A C 1
ATOM 1772 O O . LEU A 1 221 ? 6.177 6.270 -15.075 1.00 95.56 221 LEU A O 1
ATOM 1776 N N . LEU A 1 222 ? 4.857 4.663 -15.908 1.00 96.44 222 LEU A N 1
ATOM 1777 C CA . LEU A 1 222 ? 5.324 4.813 -17.283 1.00 96.44 222 LEU A CA 1
ATOM 1778 C C . LEU A 1 222 ? 5.001 6.208 -17.841 1.00 96.44 222 LEU A C 1
ATOM 1780 O O . LEU A 1 222 ? 5.810 6.780 -18.568 1.00 96.44 222 LEU A O 1
ATOM 1784 N N . THR A 1 223 ? 3.863 6.789 -17.451 1.00 95.81 223 THR A N 1
ATOM 1785 C CA . THR A 1 223 ? 3.519 8.187 -17.754 1.00 95.81 223 THR A CA 1
ATOM 1786 C C . THR A 1 223 ? 4.469 9.176 -17.070 1.00 95.81 223 THR A C 1
ATOM 1788 O O . THR A 1 223 ? 4.959 10.075 -17.746 1.00 95.81 223 THR A O 1
ATOM 1791 N N . GLU A 1 224 ? 4.835 8.982 -15.793 1.00 95.88 224 GLU A N 1
ATOM 1792 C CA . GLU A 1 224 ? 5.836 9.842 -15.125 1.00 95.88 224 GLU A CA 1
ATOM 1793 C C . GLU A 1 224 ? 7.185 9.849 -15.868 1.00 95.88 224 GLU A C 1
ATOM 1795 O O . GLU A 1 224 ? 7.820 10.898 -16.003 1.00 95.88 224 GLU A O 1
ATOM 1800 N N . PHE A 1 225 ? 7.623 8.693 -16.382 1.00 97.31 225 PHE A N 1
ATOM 1801 C CA . PHE A 1 225 ? 8.832 8.606 -17.209 1.00 97.31 225 PHE A CA 1
ATOM 1802 C C . PHE A 1 225 ? 8.641 9.277 -18.569 1.00 97.31 225 PHE A C 1
ATOM 1804 O O . PHE A 1 225 ? 9.532 9.998 -19.009 1.00 97.31 225 PHE A O 1
ATOM 1811 N N . SER A 1 226 ? 7.502 9.066 -19.228 1.00 96.12 226 SER A N 1
ATOM 1812 C CA . SER A 1 226 ? 7.195 9.670 -20.529 1.00 96.12 226 SER A CA 1
ATOM 1813 C C . SER A 1 226 ? 7.242 11.195 -20.472 1.00 96.12 226 SER A C 1
ATOM 1815 O O . SER A 1 226 ? 7.884 11.821 -21.318 1.00 96.12 226 SER A O 1
ATOM 1817 N N . ASP A 1 227 ? 6.620 11.780 -19.449 1.00 95.12 227 ASP A N 1
ATOM 1818 C CA . ASP A 1 227 ? 6.571 13.226 -19.240 1.00 95.12 227 ASP A CA 1
ATOM 1819 C C . ASP A 1 227 ? 7.943 13.771 -18.825 1.00 95.12 227 ASP A C 1
ATOM 1821 O O . ASP A 1 227 ? 8.416 14.781 -19.350 1.00 95.12 227 ASP A O 1
ATOM 1825 N N . GLY A 1 228 ? 8.622 13.083 -17.902 1.00 95.81 228 GLY A N 1
ATOM 1826 C CA . GLY A 1 228 ? 9.915 13.515 -17.376 1.00 95.81 228 GLY A CA 1
ATOM 1827 C C . GLY A 1 228 ? 11.079 13.388 -18.361 1.00 95.81 228 GLY A C 1
ATOM 1828 O O . GLY A 1 228 ? 12.090 14.066 -18.184 1.00 95.81 228 GLY A O 1
ATOM 1829 N N . LEU A 1 229 ? 10.951 12.533 -19.381 1.00 97.25 229 LEU A N 1
ATOM 1830 C CA . LEU A 1 229 ? 12.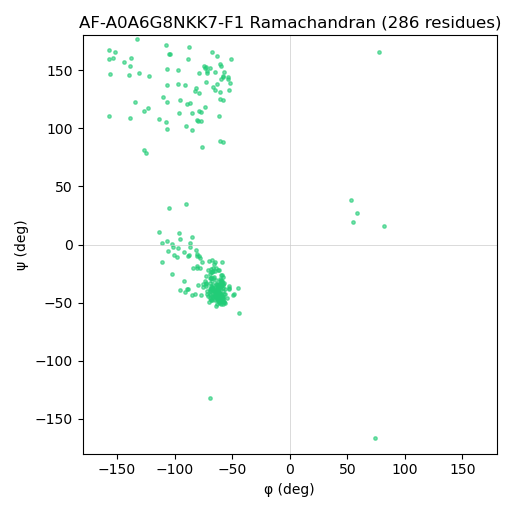002 12.249 -20.365 1.00 97.25 229 LEU A CA 1
ATOM 1831 C C . LEU A 1 229 ? 11.743 12.860 -21.744 1.00 97.25 229 LEU A C 1
ATOM 1833 O O . LEU A 1 229 ? 12.547 12.635 -22.651 1.00 97.25 229 LEU A O 1
ATOM 1837 N N . TYR A 1 230 ? 10.651 13.619 -21.899 1.00 96.81 230 TYR A N 1
ATOM 1838 C CA . TYR A 1 230 ? 10.193 14.180 -23.172 1.00 96.81 230 TYR A CA 1
ATOM 1839 C C . TYR A 1 230 ? 11.339 14.778 -23.992 1.00 96.81 230 TYR A C 1
ATOM 1841 O O . TYR A 1 230 ? 11.672 14.283 -25.065 1.00 96.81 230 TYR A O 1
ATOM 1849 N N . TYR A 1 231 ? 12.046 15.757 -23.428 1.00 96.50 231 TYR A N 1
ATOM 1850 C CA . TYR A 1 231 ? 13.106 16.463 -24.146 1.00 96.50 231 TYR A CA 1
ATOM 1851 C C . TYR A 1 231 ? 14.306 15.585 -24.531 1.00 96.50 231 TYR A C 1
ATOM 1853 O O . TYR A 1 231 ? 15.029 15.933 -25.459 1.00 96.50 231 TYR A O 1
ATOM 1861 N N . GLN A 1 232 ? 14.546 14.460 -23.849 1.00 97.12 232 GLN A N 1
ATOM 1862 C CA . GLN A 1 232 ? 15.664 13.576 -24.180 1.00 97.12 232 GLN A CA 1
ATOM 1863 C C . GLN A 1 232 ? 15.378 12.713 -25.408 1.00 97.12 232 GLN A C 1
ATOM 1865 O O . GLN A 1 232 ? 16.262 12.563 -26.255 1.00 97.12 232 GLN A O 1
ATOM 1870 N N . TYR A 1 233 ? 14.176 12.137 -25.521 1.00 95.75 233 TYR A N 1
ATOM 1871 C CA . TYR A 1 233 ? 13.842 11.312 -26.685 1.00 95.75 233 TYR A CA 1
ATOM 1872 C C . TYR A 1 233 ? 13.358 12.139 -27.882 1.00 95.75 233 TYR A C 1
ATOM 1874 O O . TYR A 1 233 ? 13.484 11.653 -29.006 1.00 95.75 233 TYR A O 1
ATOM 1882 N N . THR A 1 234 ? 12.902 13.383 -27.675 1.00 96.25 234 THR A N 1
ATOM 1883 C CA . THR A 1 234 ? 12.476 14.292 -28.754 1.00 96.25 234 THR A CA 1
ATOM 1884 C C . THR A 1 234 ? 13.554 15.278 -29.224 1.00 96.25 234 THR A C 1
ATOM 1886 O O . THR A 1 234 ? 13.224 16.220 -29.940 1.00 96.25 234 THR A O 1
ATOM 1889 N N . GLU A 1 235 ? 14.822 15.140 -28.812 1.00 95.94 235 GLU A N 1
ATOM 1890 C CA . GLU A 1 235 ? 15.889 16.082 -29.204 1.00 95.94 235 GLU A CA 1
ATOM 1891 C C . GLU A 1 235 ? 16.080 16.092 -30.738 1.00 95.94 235 GLU A C 1
ATOM 1893 O O . GLU A 1 235 ? 16.574 15.104 -31.295 1.00 95.94 235 GLU A O 1
ATOM 1898 N N . PRO A 1 236 ? 15.718 17.185 -31.443 1.00 92.00 236 PRO A N 1
ATOM 1899 C CA . PRO A 1 236 ? 15.616 17.185 -32.903 1.00 92.00 236 PRO A CA 1
ATOM 1900 C C . PRO A 1 236 ? 16.955 16.986 -33.614 1.00 92.00 236 PRO A C 1
ATOM 1902 O O . PRO A 1 236 ? 16.983 16.468 -34.729 1.00 92.00 236 PRO A O 1
ATOM 1905 N N . ASN A 1 237 ? 18.066 17.386 -32.991 1.00 93.06 237 ASN A N 1
ATOM 1906 C CA . ASN A 1 237 ? 19.389 17.311 -33.612 1.00 93.06 237 ASN A CA 1
ATOM 1907 C C . ASN A 1 237 ? 20.183 16.059 -33.207 1.00 93.06 237 ASN A C 1
ATOM 1909 O O . ASN A 1 237 ? 21.294 15.861 -33.695 1.00 93.06 237 ASN A O 1
ATOM 1913 N N . GLY A 1 238 ? 19.640 15.224 -32.317 1.00 93.50 238 GLY A N 1
ATOM 1914 C CA . GLY A 1 238 ? 20.306 14.018 -31.839 1.00 93.50 238 GLY A CA 1
ATOM 1915 C C . GLY A 1 238 ? 20.156 12.850 -32.811 1.00 93.50 238 GLY A C 1
ATOM 1916 O O . GLY A 1 238 ? 19.053 12.531 -33.274 1.00 93.50 238 GLY A O 1
ATOM 1917 N N . THR A 1 239 ? 21.252 12.138 -33.065 1.00 97.44 239 THR A N 1
ATOM 1918 C CA . THR A 1 239 ? 21.184 10.832 -33.730 1.00 97.44 239 THR A CA 1
ATOM 1919 C C . THR A 1 239 ? 20.349 9.853 -32.890 1.00 97.44 239 THR A C 1
ATOM 1921 O O . THR A 1 239 ? 20.249 10.007 -31.667 1.00 97.44 239 THR A O 1
ATOM 1924 N N . PRO A 1 240 ? 19.751 8.812 -33.496 1.00 97.69 240 PRO A N 1
ATOM 1925 C CA . PRO A 1 240 ? 18.948 7.841 -32.758 1.00 97.69 240 PRO A CA 1
ATOM 1926 C C . PRO A 1 240 ? 19.666 7.215 -31.558 1.00 97.69 240 PRO A C 1
ATOM 1928 O O . PRO A 1 240 ? 19.071 7.028 -30.496 1.00 97.69 240 PRO A O 1
ATOM 1931 N N . ILE A 1 241 ? 20.966 6.938 -31.691 1.00 97.50 241 ILE A N 1
ATOM 1932 C CA . ILE A 1 241 ? 21.754 6.369 -30.597 1.00 97.50 241 ILE A CA 1
ATOM 1933 C C . ILE A 1 241 ? 22.038 7.389 -29.485 1.00 97.50 241 ILE A C 1
ATOM 1935 O O . ILE A 1 241 ? 22.067 7.017 -28.311 1.00 97.50 241 ILE A O 1
ATOM 1939 N N . GLU A 1 242 ? 22.221 8.670 -29.818 1.00 97.94 242 GLU A N 1
ATOM 1940 C CA . GLU A 1 242 ? 22.374 9.747 -28.833 1.00 97.94 242 GLU A CA 1
ATOM 1941 C C . GLU A 1 242 ? 21.081 9.960 -28.052 1.00 97.94 242 GLU A C 1
ATOM 1943 O O . GLU A 1 242 ? 21.125 10.020 -26.823 1.00 97.94 242 GLU A O 1
ATOM 1948 N N . ARG A 1 243 ? 19.929 9.971 -28.734 1.00 98.12 243 ARG A N 1
ATOM 1949 C CA . ARG A 1 243 ? 18.614 10.052 -28.087 1.00 98.12 243 ARG A CA 1
ATOM 1950 C C . ARG A 1 243 ? 18.365 8.866 -27.161 1.00 98.12 243 ARG A C 1
ATOM 1952 O O . ARG A 1 243 ? 17.973 9.074 -26.014 1.00 98.12 243 ARG A O 1
ATOM 1959 N N . LEU A 1 244 ? 18.666 7.636 -27.591 1.00 97.69 244 LEU A N 1
ATOM 1960 C CA . LEU A 1 244 ? 18.566 6.448 -26.732 1.00 97.69 244 LEU A CA 1
ATOM 1961 C C . LEU A 1 244 ? 19.436 6.590 -25.476 1.00 97.69 244 LEU A C 1
ATOM 1963 O O . LEU A 1 244 ? 18.940 6.427 -24.359 1.00 97.69 244 LEU A O 1
ATOM 1967 N N . LYS A 1 245 ? 20.719 6.939 -25.638 1.00 97.44 245 LYS A N 1
ATOM 1968 C CA . LYS A 1 245 ? 21.661 7.118 -24.519 1.00 97.44 245 LYS A CA 1
ATOM 1969 C C . LYS A 1 245 ? 21.210 8.212 -23.556 1.00 97.44 245 LYS A C 1
ATOM 1971 O O . LYS A 1 245 ? 21.246 7.998 -22.346 1.00 97.44 245 LYS A O 1
ATOM 1976 N N . ALA A 1 246 ? 20.781 9.359 -24.080 1.00 97.75 246 ALA A N 1
ATOM 1977 C CA . ALA A 1 246 ? 20.297 10.481 -23.285 1.00 97.75 246 ALA A CA 1
ATOM 1978 C C . ALA A 1 246 ? 19.034 10.105 -22.500 1.00 97.75 246 ALA A C 1
ATOM 1980 O O . ALA A 1 246 ? 18.971 10.349 -21.296 1.00 97.75 246 ALA A O 1
ATOM 1981 N N . THR A 1 247 ? 18.078 9.435 -23.152 1.00 97.88 247 THR A N 1
ATOM 1982 C CA . THR A 1 247 ? 16.829 8.967 -22.528 1.00 97.88 247 THR A CA 1
ATOM 1983 C C . THR A 1 247 ? 17.123 8.005 -21.379 1.00 97.88 247 THR A C 1
ATOM 1985 O O . THR A 1 247 ? 16.668 8.220 -20.259 1.00 97.88 247 THR A O 1
ATOM 1988 N N . VAL A 1 248 ? 17.948 6.979 -21.623 1.00 97.38 248 VAL A N 1
ATOM 1989 C CA . VAL A 1 248 ? 18.327 5.989 -20.602 1.00 97.38 248 VAL A CA 1
ATOM 1990 C C . VAL A 1 248 ? 19.107 6.636 -19.454 1.00 97.38 248 VAL A C 1
ATOM 1992 O O . VAL A 1 248 ? 18.848 6.344 -18.287 1.00 97.38 248 VAL A O 1
ATOM 1995 N N . SER A 1 249 ? 20.047 7.535 -19.752 1.00 96.94 249 SER A N 1
ATOM 1996 C CA . SER A 1 249 ? 20.840 8.226 -18.729 1.00 96.94 249 SER A CA 1
ATOM 1997 C C . SER A 1 249 ? 19.976 9.124 -17.836 1.00 96.94 249 SER A C 1
ATOM 1999 O O . SER A 1 249 ? 20.129 9.107 -16.610 1.00 96.94 249 SER A O 1
ATOM 2001 N N . ALA A 1 250 ? 19.023 9.852 -18.421 1.00 97.44 250 ALA A N 1
ATOM 2002 C CA . ALA A 1 250 ? 18.076 10.667 -17.672 1.00 97.44 250 ALA A CA 1
ATOM 2003 C C . ALA A 1 250 ? 17.102 9.806 -16.847 1.00 97.44 250 ALA A C 1
ATOM 2005 O O . ALA A 1 250 ? 16.843 10.128 -15.688 1.00 97.44 250 ALA A O 1
ATOM 2006 N N . ALA A 1 251 ? 16.655 8.659 -17.368 1.00 97.75 251 ALA A N 1
ATOM 2007 C CA . ALA A 1 251 ? 15.795 7.717 -16.647 1.00 97.75 251 ALA A CA 1
ATOM 2008 C C . ALA A 1 251 ? 16.448 7.169 -15.366 1.00 97.75 251 ALA A C 1
ATOM 2010 O O . ALA A 1 251 ? 15.787 6.981 -14.341 1.00 97.75 251 ALA A O 1
ATOM 2011 N N . GLN A 1 252 ? 17.769 6.961 -15.376 1.00 95.31 252 GLN A N 1
ATOM 2012 C CA . GLN A 1 252 ? 18.509 6.583 -14.165 1.00 95.31 252 GLN A CA 1
ATOM 2013 C C . GLN A 1 252 ? 18.469 7.676 -13.088 1.00 95.31 252 GLN A C 1
ATOM 2015 O O . GLN A 1 252 ? 18.486 7.364 -11.899 1.00 95.31 252 GLN A O 1
ATOM 2020 N N . SER A 1 253 ? 18.385 8.942 -13.499 1.00 93.94 253 SER A N 1
ATOM 2021 C CA . SER A 1 253 ? 18.470 10.111 -12.615 1.00 93.94 253 SER A CA 1
ATOM 2022 C C . SER A 1 253 ? 17.109 10.692 -12.214 1.00 93.94 253 SER A C 1
ATOM 2024 O O . SER A 1 253 ? 17.058 11.543 -11.324 1.00 93.94 253 SER A O 1
ATOM 2026 N N . ILE A 1 254 ? 16.011 10.255 -12.843 1.00 92.88 254 ILE A N 1
ATOM 2027 C CA . ILE A 1 254 ? 14.675 10.811 -12.594 1.00 92.88 254 ILE A CA 1
ATOM 2028 C C . ILE A 1 254 ? 14.267 10.629 -11.124 1.00 92.88 254 ILE A C 1
ATOM 2030 O O . ILE A 1 254 ? 14.389 9.546 -10.539 1.00 92.88 254 ILE A O 1
ATOM 2034 N N . GLN A 1 255 ? 13.782 11.693 -10.493 1.00 91.31 255 GLN A N 1
ATOM 2035 C CA . GLN A 1 255 ? 13.316 11.629 -9.112 1.00 91.31 255 GLN A CA 1
ATOM 2036 C C . GLN A 1 255 ? 11.865 11.158 -9.092 1.00 91.31 255 GLN A C 1
ATOM 2038 O O . GLN A 1 255 ? 10.974 11.871 -9.535 1.00 91.31 255 GLN A O 1
ATOM 2043 N N . LEU A 1 256 ? 11.633 9.961 -8.554 1.00 87.81 256 LEU A N 1
ATOM 2044 C CA . LEU A 1 256 ? 10.277 9.463 -8.335 1.00 87.81 256 LEU A CA 1
ATOM 2045 C C . LEU A 1 256 ? 9.717 10.124 -7.076 1.00 87.81 256 LEU A C 1
ATOM 2047 O O . LEU A 1 256 ? 10.387 10.120 -6.035 1.00 87.81 256 LEU A O 1
ATOM 2051 N N . GLY A 1 257 ? 8.510 10.681 -7.168 1.00 84.88 257 GLY A N 1
ATOM 2052 C CA . GLY A 1 257 ? 7.820 11.347 -6.061 1.00 84.88 257 GLY A CA 1
ATOM 2053 C C . GLY A 1 257 ? 7.372 10.371 -4.967 1.00 84.88 257 GLY A C 1
ATOM 2054 O O . GLY A 1 257 ? 8.129 9.508 -4.518 1.00 84.88 257 GLY A O 1
ATOM 2055 N N . SER A 1 258 ? 6.120 10.480 -4.532 1.00 85.88 258 SER A N 1
ATOM 2056 C CA . SER A 1 258 ? 5.486 9.509 -3.623 1.00 85.88 258 SER A CA 1
ATOM 2057 C C . SER A 1 258 ? 4.792 8.380 -4.394 1.00 85.88 258 SER A C 1
ATOM 2059 O O . SER A 1 258 ? 3.732 7.912 -3.986 1.00 85.88 258 SER A O 1
ATOM 2061 N N . HIS A 1 259 ? 5.357 7.973 -5.536 1.00 88.38 259 HIS A N 1
ATOM 2062 C CA . HIS A 1 259 ? 4.755 6.948 -6.380 1.00 88.38 259 HIS A CA 1
ATOM 2063 C C . HIS A 1 259 ? 4.717 5.595 -5.639 1.00 88.38 259 HIS A C 1
ATOM 2065 O O . HIS A 1 259 ? 5.750 5.182 -5.100 1.00 88.38 259 HIS A O 1
ATOM 2071 N N . PRO A 1 260 ? 3.590 4.859 -5.639 1.00 84.69 260 PRO A N 1
ATOM 2072 C CA . PRO A 1 260 ? 3.454 3.607 -4.888 1.00 84.69 260 PRO A CA 1
ATOM 2073 C C . PRO A 1 260 ? 4.485 2.523 -5.244 1.00 84.69 260 PRO A C 1
ATOM 2075 O O . PRO A 1 260 ? 4.953 1.805 -4.366 1.00 84.69 260 PRO A O 1
ATOM 2078 N N . LEU A 1 261 ? 4.908 2.446 -6.512 1.00 87.44 261 LEU A N 1
ATOM 2079 C CA . LEU A 1 261 ? 5.949 1.508 -6.964 1.00 87.44 261 LEU A CA 1
ATOM 2080 C C . LEU A 1 261 ? 7.387 1.935 -6.638 1.00 87.44 261 LEU A C 1
ATOM 2082 O O . LEU A 1 261 ? 8.293 1.117 -6.775 1.00 87.44 261 LEU A O 1
ATOM 2086 N N . LYS A 1 262 ? 7.635 3.180 -6.204 1.00 89.44 262 LYS A N 1
ATOM 2087 C CA . LYS A 1 262 ? 8.994 3.704 -5.963 1.00 89.44 262 LYS A CA 1
ATOM 2088 C C . LYS A 1 262 ? 9.887 2.778 -5.121 1.00 89.44 262 LYS A C 1
ATOM 2090 O O . LYS A 1 262 ? 11.048 2.629 -5.501 1.00 89.44 262 LYS A O 1
ATOM 2095 N N . PRO A 1 263 ? 9.409 2.138 -4.033 1.00 85.31 263 PRO A N 1
ATOM 2096 C CA . PRO A 1 263 ? 10.236 1.231 -3.232 1.00 85.31 263 PRO A CA 1
ATOM 2097 C C . PRO A 1 263 ? 10.717 -0.016 -3.989 1.00 85.31 263 PRO A C 1
ATOM 2099 O O . PRO A 1 263 ? 11.692 -0.637 -3.577 1.00 85.31 263 PRO A O 1
ATOM 2102 N N . HIS A 1 264 ? 10.047 -0.380 -5.084 1.00 85.94 264 HIS A N 1
ATOM 2103 C CA . HIS A 1 264 ? 10.317 -1.583 -5.873 1.00 85.94 264 HIS A CA 1
ATOM 2104 C C . HIS A 1 264 ? 11.133 -1.305 -7.145 1.00 85.94 264 HIS A C 1
ATOM 2106 O O . HIS A 1 264 ? 11.569 -2.247 -7.807 1.00 85.94 264 HIS A O 1
ATOM 2112 N N . VAL A 1 265 ? 11.346 -0.032 -7.498 1.00 90.56 265 VAL A N 1
ATOM 2113 C CA . VAL A 1 265 ? 12.056 0.369 -8.719 1.00 90.56 265 VAL A CA 1
ATOM 2114 C C . VAL A 1 265 ? 13.566 0.244 -8.525 1.00 90.56 265 VAL A C 1
ATOM 2116 O O . VAL A 1 265 ? 14.182 1.001 -7.771 1.00 90.56 265 VAL A O 1
ATOM 2119 N N . SER A 1 266 ? 14.189 -0.664 -9.272 1.00 91.31 266 SER A N 1
ATOM 2120 C CA . SER A 1 266 ? 15.644 -0.777 -9.383 1.00 91.31 266 SER A CA 1
ATOM 2121 C C . SER A 1 266 ? 16.215 0.114 -10.493 1.00 91.31 266 SER A C 1
ATOM 2123 O O . SER A 1 266 ? 15.496 0.641 -11.343 1.00 91.31 266 SER A O 1
ATOM 2125 N N . SER A 1 267 ? 17.544 0.243 -10.543 1.00 91.56 267 SER A N 1
ATOM 2126 C CA . SER A 1 267 ? 18.227 0.908 -11.662 1.00 91.56 267 SER A CA 1
ATOM 2127 C C . SER A 1 267 ? 17.958 0.225 -13.005 1.00 91.56 267 SER A C 1
ATOM 2129 O O . SER A 1 267 ? 17.794 0.898 -14.017 1.00 91.56 267 SER A O 1
ATOM 2131 N N . LYS A 1 268 ? 17.850 -1.108 -13.040 1.00 93.81 268 LYS A N 1
ATOM 2132 C CA . LYS A 1 268 ? 17.525 -1.830 -14.279 1.00 93.81 268 LYS A CA 1
ATOM 2133 C C . LYS A 1 268 ? 16.106 -1.536 -14.753 1.00 93.81 268 LYS A C 1
ATOM 2135 O O . LYS A 1 268 ? 15.903 -1.396 -15.953 1.00 93.81 268 LYS A O 1
ATOM 2140 N N . ASP A 1 269 ? 15.162 -1.386 -13.826 1.00 95.38 269 ASP A N 1
ATOM 2141 C CA . ASP A 1 269 ? 13.770 -1.064 -14.161 1.00 95.38 269 ASP A CA 1
ATOM 2142 C C . ASP A 1 269 ? 13.656 0.322 -14.783 1.00 95.38 269 ASP A C 1
ATOM 2144 O O . ASP A 1 269 ? 12.931 0.485 -15.754 1.00 95.38 269 ASP A O 1
ATOM 2148 N N . ARG A 1 270 ? 14.425 1.299 -14.287 1.00 96.88 270 ARG A N 1
ATOM 2149 C CA . ARG A 1 270 ? 14.473 2.661 -14.844 1.00 96.88 270 ARG A CA 1
ATOM 2150 C C . ARG A 1 270 ? 14.884 2.677 -16.314 1.00 96.88 270 ARG A C 1
ATOM 2152 O O . ARG A 1 270 ? 14.250 3.347 -17.116 1.00 96.88 270 ARG A O 1
ATOM 2159 N N . GLU A 1 271 ? 15.921 1.924 -16.669 1.00 96.75 271 GLU A N 1
ATOM 2160 C CA . GLU A 1 271 ? 16.328 1.753 -18.071 1.00 96.75 271 GLU A CA 1
ATOM 2161 C C . GLU A 1 271 ? 15.293 0.948 -18.863 1.00 96.75 271 GLU A C 1
ATOM 2163 O O . GLU A 1 271 ? 14.956 1.301 -19.989 1.00 96.75 271 GLU A O 1
ATOM 2168 N N . GLY A 1 272 ? 14.731 -0.091 -18.246 1.00 97.19 272 GLY A N 1
ATOM 2169 C CA . GLY A 1 272 ? 13.663 -0.890 -18.826 1.00 97.19 272 GLY A CA 1
ATOM 2170 C C . GLY A 1 272 ? 12.408 -0.085 -19.158 1.00 97.19 272 GLY A C 1
ATOM 2171 O O . GLY A 1 272 ? 11.801 -0.351 -20.189 1.00 97.19 272 GLY A O 1
ATOM 2172 N N . MET A 1 273 ? 12.050 0.931 -18.359 1.00 97.75 273 MET A N 1
ATOM 2173 C CA . MET A 1 273 ? 10.919 1.828 -18.641 1.00 97.75 273 MET A CA 1
ATOM 2174 C C . MET A 1 273 ? 11.073 2.494 -20.009 1.00 97.75 273 MET A C 1
ATOM 2176 O O . MET A 1 273 ? 10.100 2.613 -20.743 1.00 97.75 273 MET A O 1
ATOM 2180 N N . CYS A 1 274 ? 12.293 2.875 -20.400 1.00 98.19 274 CYS A N 1
ATOM 2181 C CA . CYS A 1 274 ? 12.548 3.448 -21.720 1.00 98.19 274 CYS A CA 1
ATOM 2182 C C . CYS A 1 274 ? 12.199 2.462 -22.843 1.00 98.19 274 CYS A C 1
ATOM 2184 O O . CYS A 1 274 ? 11.596 2.841 -23.843 1.00 98.19 274 CYS A O 1
ATOM 2186 N N . HIS A 1 275 ? 12.545 1.186 -22.665 1.00 97.81 275 HIS A N 1
ATOM 2187 C CA . HIS A 1 275 ? 12.229 0.129 -23.625 1.00 97.81 275 HIS A CA 1
ATOM 2188 C C . HIS A 1 275 ? 10.740 -0.241 -23.614 1.00 97.81 275 HIS A C 1
ATOM 2190 O O . HIS A 1 275 ? 10.184 -0.531 -24.666 1.00 97.81 275 HIS A O 1
ATOM 2196 N N . GLN A 1 276 ? 10.073 -0.164 -22.461 1.00 98.00 276 GLN A N 1
ATOM 2197 C CA . GLN A 1 276 ? 8.619 -0.313 -22.356 1.00 98.00 276 GLN A CA 1
ATOM 2198 C C . GLN A 1 276 ? 7.881 0.800 -23.101 1.00 98.00 276 GLN A C 1
ATOM 2200 O O . GLN A 1 276 ? 6.990 0.509 -23.889 1.00 98.00 276 GLN A O 1
ATOM 2205 N N . MET A 1 277 ? 8.297 2.060 -22.934 1.00 97.75 277 MET A N 1
ATOM 2206 C CA . MET A 1 277 ? 7.729 3.192 -23.677 1.00 97.75 277 MET A CA 1
ATOM 2207 C C . MET A 1 277 ? 7.892 3.021 -25.188 1.00 97.75 277 MET A C 1
ATOM 2209 O O . MET A 1 277 ? 6.936 3.234 -25.926 1.00 97.75 277 MET A O 1
ATOM 2213 N N . ALA A 1 278 ? 9.071 2.591 -25.645 1.00 97.75 278 ALA A N 1
ATOM 2214 C CA . ALA A 1 278 ? 9.302 2.248 -27.047 1.00 97.75 278 ALA A CA 1
ATOM 2215 C C . ALA A 1 278 ? 8.370 1.123 -27.529 1.00 97.75 278 ALA A C 1
ATOM 2217 O O . ALA A 1 278 ? 7.809 1.187 -28.621 1.00 97.75 278 ALA A O 1
ATOM 2218 N N . ASN A 1 279 ? 8.176 0.092 -26.705 1.00 97.56 279 ASN A N 1
ATOM 2219 C CA . ASN A 1 279 ? 7.316 -1.039 -27.029 1.00 97.56 279 ASN A CA 1
ATOM 2220 C C . ASN A 1 279 ? 5.822 -0.673 -27.066 1.00 97.56 279 ASN A C 1
ATOM 2222 O O . ASN A 1 279 ? 5.069 -1.231 -27.860 1.00 97.56 279 ASN A O 1
ATOM 2226 N N . GLU A 1 280 ? 5.399 0.270 -26.224 1.00 96.50 280 GLU A N 1
ATOM 2227 C CA . GLU A 1 280 ? 4.051 0.851 -26.203 1.00 96.50 280 GLU A CA 1
ATOM 2228 C C . GLU A 1 280 ? 3.880 2.015 -27.190 1.00 96.50 280 GLU A C 1
ATOM 2230 O O . GLU A 1 280 ? 2.836 2.661 -27.192 1.00 96.50 280 GLU A O 1
ATOM 2235 N N . GLU A 1 281 ? 4.886 2.283 -28.028 1.00 95.12 281 GLU A N 1
ATOM 2236 C CA . GLU A 1 281 ? 4.869 3.356 -29.033 1.00 95.12 281 GLU A CA 1
ATOM 2237 C C . GLU A 1 281 ? 4.643 4.754 -28.423 1.00 95.12 281 GLU A C 1
ATOM 2239 O O . GLU A 1 281 ? 4.150 5.663 -29.085 1.00 95.12 281 GLU A O 1
ATOM 2244 N N . ARG A 1 282 ? 5.043 4.946 -27.157 1.00 95.94 282 ARG A N 1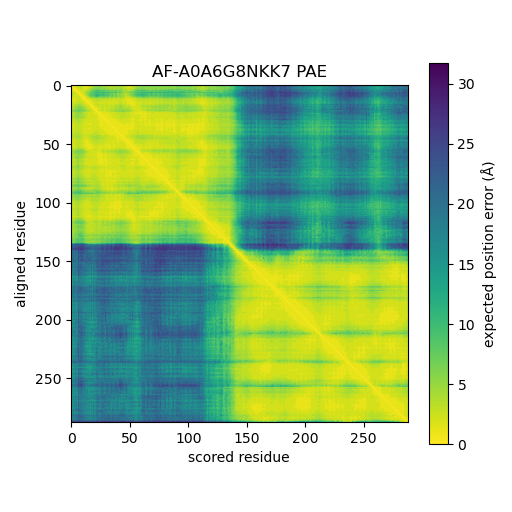
ATOM 2245 C CA . ARG A 1 282 ? 5.044 6.252 -26.476 1.00 95.94 282 ARG A CA 1
ATOM 2246 C C . ARG A 1 282 ? 6.231 7.130 -26.883 1.00 95.94 282 ARG A C 1
ATOM 2248 O O . ARG A 1 282 ? 6.177 8.338 -26.688 1.00 95.94 282 ARG A O 1
ATOM 2255 N N . LEU A 1 283 ? 7.298 6.536 -27.425 1.00 95.81 283 LEU A N 1
ATOM 2256 C CA . LEU A 1 283 ? 8.458 7.253 -27.963 1.00 95.81 283 LEU A CA 1
ATOM 2257 C C . LEU A 1 283 ? 9.036 6.559 -29.200 1.00 95.81 283 LEU A C 1
ATOM 2259 O O . LEU A 1 283 ? 8.902 5.340 -29.357 1.00 95.81 283 LEU A O 1
ATOM 2263 N N . ASP A 1 284 ? 9.748 7.320 -30.041 1.00 95.94 284 ASP A N 1
ATOM 2264 C CA . ASP A 1 284 ? 10.570 6.754 -31.111 1.00 95.94 284 ASP A CA 1
ATOM 2265 C C . ASP A 1 284 ? 11.933 7.439 -31.297 1.00 95.94 284 ASP A C 1
ATOM 2267 O O . ASP A 1 284 ? 12.053 8.546 -31.813 1.00 95.94 284 ASP A O 1
ATOM 2271 N N . TRP A 1 285 ? 13.014 6.738 -30.926 1.00 96.50 285 TRP A N 1
ATOM 2272 C CA . TRP A 1 285 ? 14.382 7.251 -31.080 1.00 96.50 285 TRP A CA 1
ATOM 2273 C C . TRP A 1 285 ? 14.821 7.432 -32.531 1.00 96.50 285 TRP A C 1
ATOM 2275 O O . TRP A 1 285 ? 15.806 8.117 -32.774 1.00 96.50 285 TRP A O 1
ATOM 2285 N N . CYS A 1 286 ? 14.152 6.832 -33.511 1.00 94.56 286 CYS A N 1
ATOM 2286 C CA . CYS A 1 286 ? 14.451 7.090 -34.917 1.00 94.56 286 CYS A CA 1
ATOM 2287 C C . CYS A 1 286 ? 13.632 8.271 -35.445 1.00 94.56 286 CYS A C 1
ATOM 2289 O O . CYS A 1 286 ? 14.182 9.107 -36.161 1.00 94.56 286 CYS A O 1
ATOM 2291 N N . ASN A 1 287 ? 12.373 8.382 -35.018 1.00 91.94 287 ASN A N 1
ATOM 2292 C CA . ASN A 1 287 ? 11.405 9.384 -35.466 1.00 91.94 287 ASN A CA 1
ATOM 2293 C C . ASN A 1 287 ?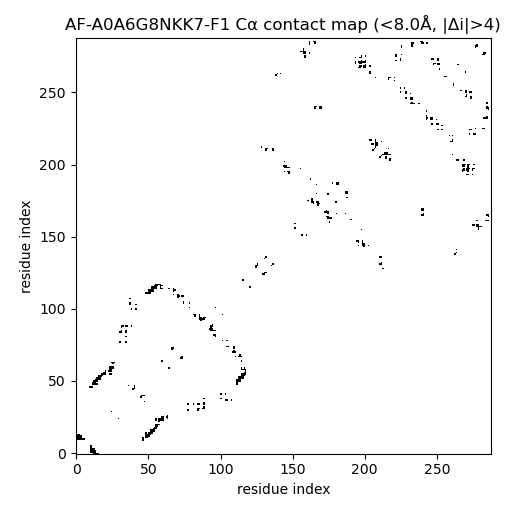 10.826 10.117 -34.235 1.00 91.94 287 ASN A C 1
ATOM 2295 O O . ASN A 1 287 ? 9.779 9.700 -33.747 1.00 91.94 287 ASN A O 1
ATOM 2299 N N . PRO A 1 288 ? 11.551 11.122 -33.699 1.00 83.12 288 PRO A N 1
ATOM 2300 C CA . PRO A 1 288 ? 11.223 11.770 -32.425 1.00 83.12 288 PRO A CA 1
ATOM 2301 C C . PRO A 1 288 ? 9.886 12.503 -32.450 1.00 83.12 288 PRO A C 1
ATOM 2303 O O . PRO A 1 288 ? 9.533 13.040 -33.527 1.00 83.12 288 PRO A O 1
#

Mean predicted aligned error: 10.34 Å

Foldseek 3Di:
DWPDDPPDPPTAAEAEAEDEDPAAAECLVVLLVVLLLLVCCLVPVHPRHQAYEDEYQHYHDPVRQVCLVPQVNVLVVSVVCVQSNQCSNDVPDRHDCDPSSNVSSVPDRSNRYDYDYNVNVLVVVVVDLCNCVVPNDDLPPQPQFDQFDPDDDPLLVQLVCLLQVLVCQVVVHRGPDLVVCVVPPVSNVVSSLLRSLLSVLVSLLVCCCPVNVHSVLSVVVLVLLLVQQVCLQVVPPDRLNSSLVSSLVSLLVDDDDVRSSVSVDDNSNSNSSSSVCSSVVSGHSHHD

Sequence (288 aa):
MWLDSATKTPRRWQLYQCKHYDAKLGLSKAGIEIAKVLYYTHIGDYTPPESYYFVTHKGVTSPFQDLLDAPESLKNEMIVTWNSYSKAITSKETIALSAELKAHILNFDFSVFAAKQPHDLLAEHAQTKYHLTVFGAPLVNRPPPPPPPSTVAAIEAKYIGQLYRVIGNDIRTEVGSAEDFKHSPYHARMFERSRLTFYSAEGLKEVARDQMADQAYFDTLLTEFSDGLYYQYTEPNGTPIERLKATVSAAQSIQLGSHPLKPHVSSKDREGMCHQMANEERLDWCNP

Secondary structure (DSSP, 8-state):
-B-S-TT-SSPPBEEEE----SS-B-HHHHHHHHHHHHHHHHTTSSPPPSEEEEE-SS-B-HHHHHHHH-HHHHHHHHHHHHHHHTTTS-SS------HHHHHHHHHS-GGGEEEE-HHHHHHHHHTSTTHHHHH------PPPPPPPPSS--GGGHHHHHHHHHHHHHHTTS--SSTTTTTT-HHHHHHHHHHHHHHHHHHHHHHHHHHTSS-THHHHHHHHHHHHHTHHHHT-TTS-HHHHHHHHHHHHHH----S-TTGGG--HHHHHHHHHHHHHTTS--SS--

Solvent-accessible surface area (backbone atoms only — not comparable to full-atom values): 16230 Å² total; per-residue (Å²): 85,72,76,52,61,95,86,48,83,86,60,51,29,36,45,76,46,70,65,91,67,97,55,52,47,36,51,85,66,50,43,29,59,50,49,33,54,56,50,40,39,66,78,60,79,44,76,80,56,75,30,35,32,43,42,35,89,69,29,60,32,68,77,36,47,56,27,46,78,31,31,70,57,36,50,52,48,50,64,76,48,36,78,82,29,19,60,67,54,42,95,87,54,69,56,71,87,43,74,66,57,49,52,47,55,73,70,48,75,46,74,31,42,42,74,44,45,46,66,57,55,48,56,56,42,60,76,40,92,58,31,45,79,75,73,45,71,74,91,70,82,70,73,81,55,65,78,61,66,99,58,92,50,81,90,47,44,58,26,48,55,50,50,30,51,30,50,17,61,76,73,71,42,91,43,91,52,76,74,71,44,56,91,37,68,67,57,45,53,50,52,55,48,54,42,42,15,31,39,28,27,51,55,50,40,48,43,21,36,71,70,65,69,36,46,61,61,38,58,54,51,51,46,55,50,53,67,74,37,41,71,34,40,48,42,87,88,50,53,31,57,53,16,47,52,44,32,39,56,49,39,63,66,59,81,76,75,92,50,88,61,55,92,74,62,47,70,50,25,34,40,4,46,56,43,47,35,31,45,69,66,74,49,36,48,83,65,91